Protein AF-A0A0K1Q029-F1 (afdb_monomer)

Foldseek 3Di:
DDDDDDDDDDDDDDDPPPDDPPDDPDDPPPQWFFFWDDPFKTKIWGLAWADEPPDQWIKIKMKIWGADQFKKFWAPPDLQADKAFFDKAFAQDQFDPDDDGDADPDDWQDPVNWVVSLVCVVVVNGDIAHHGGMAMEMETDPPHGLVRLQVRNVPGQWMKTFMWHWIWMDRSVTITIMTTDPDRRSRIRTHGPPGDYHYDDPPHHYSYD

Sequence (209 aa):
MNRRSIVVLGLMIVGCSNASPPQRPEVPPSTWVSVAHGASVDVGVERALFEQPGAAHFFVHVRITNKSDAPVGVDLRNYNEVFFPNQWGASDESHRTVTDERRLVVSPLGAEAKAAIEADYRAGKLTNVQPGASVDYYRDFNASSRDEVGAQAKGARYVLVSLDGQLNVTNGTSAERVVPRPEDDARVMAIDAPVEWQRVPSNAVVIAH

Nearest PDB structures (foldseek):
  7ev9-assembly1_A  TM=3.444E-01  e=7.459E-02  Methylococcus capsulatus str. Bath
  8jaf-assembly1_A  TM=2.732E-01  e=1.099E-01  Bos taurus
  6cxh-assembly1_A  TM=3.705E-01  e=5.792E-01  Methylotuvimicrobium alcaliphilum 20Z
  5fjz-assembly1_C  TM=3.123E-01  e=8.535E-01  Saccharomyces cerevisiae
  7ln1-assembly1_F  TM=3.103E-01  e=4.255E+00  Homo sapiens

pLDDT: mean 87.36, std 17.72, range [37.97, 98.69]

Structure (mmCIF, N/CA/C/O backbone):
data_AF-A0A0K1Q029-F1
#
_entry.id   AF-A0A0K1Q029-F1
#
loop_
_atom_site.group_PDB
_atom_site.id
_atom_site.type_symbol
_atom_site.label_atom_id
_atom_site.label_alt_id
_atom_site.label_comp_id
_atom_site.label_asym_id
_atom_site.label_entity_id
_atom_site.label_seq_id
_atom_site.pdbx_PDB_ins_code
_atom_site.Cartn_x
_atom_site.Cartn_y
_atom_site.Cartn_z
_atom_site.occupancy
_atom_site.B_iso_or_equiv
_atom_site.auth_seq_id
_atom_site.auth_comp_id
_atom_site.auth_asym_id
_atom_site.auth_atom_id
_atom_site.pdbx_PDB_model_num
ATOM 1 N N . MET A 1 1 ? 97.805 12.273 -8.367 1.00 41.88 1 MET A N 1
ATOM 2 C CA . MET A 1 1 ? 96.801 12.923 -9.239 1.00 41.88 1 MET A CA 1
ATOM 3 C C . MET A 1 1 ? 95.418 12.520 -8.762 1.00 41.88 1 MET A C 1
ATOM 5 O O . MET A 1 1 ? 95.110 11.338 -8.734 1.00 41.88 1 MET A O 1
ATOM 9 N N . ASN A 1 2 ? 94.639 13.508 -8.323 1.00 41.75 2 ASN A N 1
ATOM 10 C CA . ASN A 1 2 ? 93.285 13.371 -7.787 1.00 41.75 2 ASN A CA 1
ATOM 11 C C . ASN A 1 2 ? 92.294 12.870 -8.844 1.00 41.75 2 ASN A C 1
ATOM 13 O O . ASN A 1 2 ? 92.189 13.483 -9.905 1.00 41.75 2 ASN A O 1
ATOM 17 N N . ARG A 1 3 ? 91.469 11.872 -8.507 1.00 42.16 3 ARG A N 1
ATOM 18 C CA . ARG A 1 3 ? 90.135 11.719 -9.104 1.00 42.16 3 ARG A CA 1
ATOM 19 C C . ARG A 1 3 ? 89.101 11.398 -8.027 1.00 42.16 3 ARG A C 1
ATOM 21 O O . ARG A 1 3 ? 89.234 10.443 -7.275 1.00 42.16 3 ARG A O 1
ATOM 28 N N . ARG A 1 4 ? 88.109 12.286 -7.963 1.00 46.47 4 ARG A N 1
ATOM 29 C CA . ARG A 1 4 ? 86.906 12.258 -7.128 1.00 46.47 4 ARG A CA 1
ATOM 30 C C . ARG A 1 4 ? 85.907 11.235 -7.687 1.00 46.47 4 ARG A C 1
ATOM 32 O O . ARG A 1 4 ? 85.801 11.093 -8.901 1.00 46.47 4 ARG A O 1
ATOM 39 N N . SER A 1 5 ? 85.127 10.595 -6.824 1.00 44.69 5 SER A N 1
ATOM 40 C CA . SER A 1 5 ? 83.864 9.908 -7.155 1.00 44.69 5 SER A CA 1
ATOM 41 C C . SER A 1 5 ? 82.995 9.986 -5.893 1.00 44.69 5 SER A C 1
ATOM 43 O O . SER A 1 5 ? 83.393 9.476 -4.855 1.00 44.69 5 SER A O 1
ATOM 45 N N . ILE A 1 6 ? 82.129 10.999 -5.799 1.00 42.66 6 ILE A N 1
ATOM 46 C CA . ILE A 1 6 ? 80.683 10.992 -6.106 1.00 42.66 6 ILE A CA 1
ATOM 47 C C . ILE A 1 6 ? 79.913 9.995 -5.229 1.00 42.66 6 ILE A C 1
ATOM 49 O O . ILE A 1 6 ? 79.897 8.794 -5.472 1.00 42.66 6 ILE A O 1
ATOM 53 N N . VAL A 1 7 ? 79.256 10.565 -4.217 1.00 42.31 7 VAL A N 1
ATOM 54 C CA . VAL A 1 7 ? 78.194 9.972 -3.403 1.00 42.31 7 VAL A CA 1
ATOM 55 C C . VAL A 1 7 ? 76.899 10.040 -4.212 1.00 42.31 7 VAL A C 1
ATOM 57 O O . VAL A 1 7 ? 76.503 11.127 -4.629 1.00 42.31 7 VAL A O 1
ATOM 60 N N . VAL A 1 8 ? 76.233 8.904 -4.419 1.00 40.94 8 VAL A N 1
ATOM 61 C CA . VAL A 1 8 ? 74.848 8.855 -4.909 1.00 40.94 8 VAL A CA 1
ATOM 62 C C . VAL A 1 8 ? 73.972 8.448 -3.732 1.00 40.94 8 VAL A C 1
ATOM 64 O O . VAL A 1 8 ? 73.962 7.293 -3.317 1.00 40.94 8 VAL A O 1
ATOM 67 N N . LEU A 1 9 ? 73.280 9.432 -3.158 1.00 41.66 9 LEU A N 1
ATOM 68 C CA . LEU A 1 9 ? 72.265 9.228 -2.134 1.00 41.66 9 LEU A CA 1
ATOM 69 C C . LEU A 1 9 ? 70.965 8.822 -2.847 1.00 41.66 9 LEU A C 1
ATOM 71 O O . LEU A 1 9 ? 70.357 9.633 -3.545 1.00 41.66 9 LEU A O 1
ATOM 75 N N . GLY A 1 10 ? 70.570 7.556 -2.722 1.00 37.97 10 GLY A N 1
ATOM 76 C CA . GLY A 1 10 ? 69.290 7.066 -3.231 1.00 37.97 10 GLY A CA 1
ATOM 77 C C . GLY A 1 10 ? 68.138 7.597 -2.380 1.00 37.97 10 GLY A C 1
ATOM 78 O O . GLY A 1 10 ? 67.964 7.177 -1.239 1.00 37.97 10 GLY A O 1
ATOM 79 N N . LEU A 1 11 ? 67.359 8.523 -2.935 1.00 42.25 11 LEU A N 1
ATOM 80 C CA . LEU A 1 11 ? 66.112 9.017 -2.359 1.00 42.25 11 LEU A CA 1
ATOM 81 C C . LEU A 1 11 ? 65.019 7.954 -2.576 1.00 42.25 11 LEU A C 1
ATOM 83 O O . LEU A 1 11 ? 64.520 7.798 -3.689 1.00 42.25 11 LEU A O 1
ATOM 87 N N . MET A 1 12 ? 64.658 7.198 -1.534 1.00 41.50 12 MET A N 1
ATOM 88 C CA . MET A 1 12 ? 63.467 6.343 -1.573 1.00 41.50 12 MET A CA 1
ATOM 89 C C . MET A 1 12 ? 62.215 7.218 -1.465 1.00 41.50 12 MET A C 1
ATOM 91 O O . MET A 1 12 ? 61.935 7.795 -0.416 1.00 41.50 12 MET A O 1
ATOM 95 N N . ILE A 1 13 ? 61.454 7.301 -2.555 1.00 46.38 13 ILE A N 1
ATOM 96 C CA . ILE A 1 13 ? 60.092 7.836 -2.553 1.00 46.38 13 ILE A CA 1
ATOM 97 C C . ILE A 1 13 ? 59.196 6.768 -1.918 1.00 46.38 13 ILE A C 1
ATOM 99 O O . ILE A 1 13 ? 58.915 5.737 -2.526 1.00 46.38 13 ILE A O 1
ATOM 103 N N . VAL A 1 14 ? 58.771 7.004 -0.677 1.00 48.09 14 VAL A N 1
ATOM 104 C CA . VAL A 1 14 ? 57.712 6.224 -0.028 1.00 48.09 14 VAL A CA 1
ATOM 105 C C . VAL A 1 14 ? 56.405 6.566 -0.737 1.00 48.09 14 VAL A C 1
ATOM 107 O O . VAL A 1 14 ? 55.870 7.663 -0.587 1.00 48.09 14 VAL A O 1
ATOM 110 N N . GLY A 1 15 ? 55.915 5.639 -1.559 1.00 39.69 15 GLY A N 1
ATOM 111 C CA . GLY A 1 15 ? 54.597 5.738 -2.168 1.00 39.69 15 GLY A CA 1
ATOM 112 C C . GLY A 1 15 ? 53.519 5.632 -1.094 1.00 39.69 15 GLY A C 1
ATOM 113 O O . GLY A 1 15 ? 53.302 4.558 -0.534 1.00 39.69 15 GLY A O 1
ATOM 114 N N . CYS A 1 16 ? 52.828 6.736 -0.813 1.00 40.53 16 CYS A N 1
ATOM 115 C CA . CYS A 1 16 ? 51.558 6.699 -0.100 1.00 40.53 16 CYS A CA 1
ATOM 116 C C . CYS A 1 16 ? 50.556 5.926 -0.966 1.00 40.53 16 CYS A C 1
ATOM 118 O O . CYS A 1 16 ? 50.060 6.437 -1.968 1.00 40.53 16 CYS A O 1
ATOM 120 N N . SER A 1 17 ? 50.292 4.670 -0.607 1.00 47.91 17 SER A N 1
ATOM 121 C CA . SER A 1 17 ? 49.179 3.915 -1.174 1.00 47.91 17 SER A CA 1
ATOM 122 C C . SER A 1 17 ? 47.880 4.582 -0.732 1.00 47.91 17 SER A C 1
ATOM 124 O O . SER A 1 17 ? 47.569 4.603 0.459 1.00 47.91 17 SER A O 1
ATOM 126 N N . ASN A 1 18 ? 47.127 5.124 -1.689 1.00 47.88 18 ASN A N 1
ATOM 127 C CA . ASN A 1 18 ? 45.733 5.511 -1.497 1.00 47.88 18 ASN A CA 1
ATOM 128 C C . ASN A 1 18 ? 44.915 4.235 -1.263 1.00 47.88 18 ASN A C 1
ATOM 130 O O . ASN A 1 18 ? 44.358 3.662 -2.196 1.00 47.88 18 ASN A O 1
ATOM 134 N N . ALA A 1 19 ? 44.886 3.755 -0.021 1.00 50.53 19 ALA A N 1
ATOM 135 C CA . ALA A 1 19 ? 43.941 2.732 0.384 1.00 50.53 19 ALA A CA 1
ATOM 136 C C . ALA A 1 19 ? 42.542 3.354 0.323 1.00 50.53 19 ALA A C 1
ATOM 138 O O . ALA A 1 19 ? 42.227 4.264 1.092 1.00 50.53 19 ALA A O 1
ATOM 139 N N . SER A 1 20 ? 41.716 2.891 -0.617 1.00 50.72 20 SER A N 1
ATOM 140 C CA . SER A 1 20 ? 40.283 3.166 -0.591 1.00 50.72 20 SER A CA 1
ATOM 141 C C . SER A 1 20 ? 39.746 2.786 0.793 1.00 50.72 20 SER A C 1
ATOM 143 O O . SER A 1 20 ? 40.118 1.725 1.307 1.00 50.72 20 SER A O 1
ATOM 145 N N . PRO A 1 21 ? 38.913 3.632 1.427 1.00 51.25 21 PRO A N 1
ATOM 146 C CA . PRO A 1 21 ? 38.325 3.288 2.710 1.00 51.25 21 PRO A CA 1
ATOM 147 C C . PRO A 1 21 ? 37.583 1.951 2.575 1.00 51.25 21 PRO A C 1
ATOM 149 O O . PRO A 1 21 ? 36.980 1.700 1.527 1.00 51.25 21 PRO A O 1
ATOM 152 N N . PRO A 1 22 ? 37.633 1.080 3.598 1.00 46.00 22 PRO A N 1
ATOM 153 C CA . PRO A 1 22 ? 36.935 -0.194 3.557 1.00 46.00 22 PRO A CA 1
ATOM 154 C C . PRO A 1 22 ? 35.453 0.073 3.288 1.00 46.00 22 PRO A C 1
ATOM 156 O O . PRO A 1 22 ? 34.786 0.750 4.074 1.00 46.00 22 PRO A O 1
ATOM 159 N N . GLN A 1 23 ? 34.954 -0.426 2.153 1.00 41.72 23 GLN A N 1
ATOM 160 C CA . GLN A 1 23 ? 33.527 -0.423 1.857 1.00 41.72 23 GLN A CA 1
ATOM 161 C C . GLN A 1 23 ? 32.838 -1.166 3.000 1.00 41.72 23 GLN A C 1
ATOM 163 O O . GLN A 1 23 ? 33.100 -2.346 3.241 1.00 41.72 23 GLN A O 1
ATOM 168 N N . ARG A 1 24 ? 32.006 -0.444 3.759 1.00 41.31 24 ARG A N 1
ATOM 169 C CA . ARG A 1 24 ? 31.135 -1.048 4.766 1.00 41.31 24 ARG A CA 1
ATOM 170 C C . ARG A 1 24 ? 30.343 -2.151 4.047 1.00 41.31 24 ARG A C 1
ATOM 172 O O . ARG A 1 24 ? 29.784 -1.846 2.995 1.00 41.31 24 ARG A O 1
ATOM 179 N N . PRO A 1 25 ? 30.308 -3.394 4.560 1.00 40.41 25 PRO A N 1
ATOM 180 C CA . PRO A 1 25 ? 29.531 -4.452 3.934 1.00 40.41 25 PRO A CA 1
ATOM 181 C C . PRO A 1 25 ? 28.089 -3.969 3.779 1.00 40.41 25 PRO A C 1
ATOM 183 O O . PRO A 1 25 ? 27.457 -3.552 4.753 1.00 40.41 25 PRO A O 1
ATOM 186 N N . GLU A 1 26 ? 27.626 -3.943 2.534 1.00 48.84 26 GLU A N 1
ATOM 187 C CA . GLU A 1 26 ? 26.269 -3.566 2.173 1.00 48.84 26 GLU A CA 1
ATOM 188 C C . GLU A 1 26 ? 25.345 -4.623 2.781 1.00 48.84 26 GLU A C 1
ATOM 190 O O . GLU A 1 26 ? 25.363 -5.790 2.391 1.00 48.84 26 GLU A O 1
ATOM 195 N N . VAL A 1 27 ? 24.619 -4.248 3.837 1.00 45.88 27 VAL A N 1
ATOM 196 C CA . VAL A 1 27 ? 23.557 -5.098 4.377 1.00 45.88 27 VAL A CA 1
ATOM 197 C C . VAL A 1 27 ? 22.575 -5.303 3.228 1.00 45.88 27 VAL A C 1
ATOM 199 O O . VAL A 1 27 ? 22.136 -4.291 2.673 1.00 45.88 27 VAL A O 1
ATOM 202 N N . PRO A 1 28 ? 22.241 -6.554 2.853 1.00 53.62 28 PRO A N 1
ATOM 203 C CA . PRO A 1 28 ? 21.285 -6.778 1.787 1.00 53.62 28 PRO A CA 1
ATOM 204 C C . PRO A 1 28 ? 20.021 -5.989 2.132 1.00 53.62 28 PRO A C 1
ATOM 206 O O . PRO A 1 28 ? 19.534 -6.102 3.266 1.00 53.62 28 PRO A O 1
ATOM 209 N N . PRO A 1 29 ? 19.530 -5.132 1.225 1.00 62.62 29 PRO A N 1
ATOM 210 C CA . PRO A 1 29 ? 18.364 -4.329 1.519 1.00 62.62 29 PRO A CA 1
ATOM 211 C C . PRO A 1 29 ? 17.221 -5.266 1.905 1.00 62.62 29 PRO A C 1
ATOM 213 O O . PRO A 1 29 ? 16.993 -6.290 1.261 1.00 62.62 29 PRO A O 1
ATOM 216 N N . SER A 1 30 ? 16.520 -4.923 2.988 1.00 75.69 30 SER A N 1
ATOM 217 C CA . SER A 1 30 ? 15.271 -5.591 3.356 1.00 75.69 30 SER A CA 1
ATOM 218 C C . SER A 1 30 ? 14.391 -5.721 2.112 1.00 75.69 30 SER A C 1
ATOM 220 O O . SER A 1 30 ? 14.209 -4.742 1.378 1.00 75.69 30 SER A O 1
ATOM 222 N N . THR A 1 31 ? 13.812 -6.907 1.903 1.00 90.19 31 THR A N 1
ATOM 223 C CA . THR A 1 31 ? 12.833 -7.138 0.831 1.00 90.19 31 THR A CA 1
ATOM 224 C C . THR A 1 31 ? 11.592 -6.268 1.001 1.00 90.19 31 THR A C 1
ATOM 226 O O . THR A 1 31 ? 10.838 -6.100 0.058 1.00 90.19 31 THR A O 1
ATOM 229 N N . TRP A 1 32 ? 11.401 -5.663 2.173 1.00 93.81 32 TRP A N 1
ATOM 230 C CA . TRP A 1 32 ? 10.323 -4.731 2.477 1.00 93.81 32 TRP A CA 1
ATOM 231 C C . TRP A 1 32 ? 1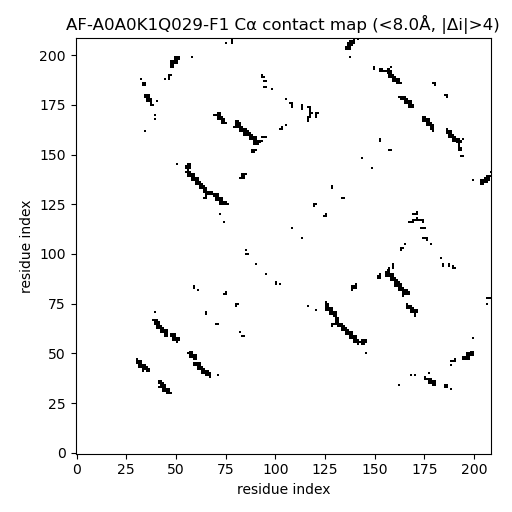0.837 -3.303 2.648 1.00 93.81 32 TRP A C 1
ATOM 233 O O . TRP A 1 32 ? 11.807 -3.061 3.374 1.00 93.81 32 TRP A O 1
ATOM 243 N N . VAL A 1 33 ? 10.139 -2.352 2.032 1.00 92.44 33 VAL A N 1
ATOM 244 C CA . VAL A 1 33 ? 10.310 -0.906 2.213 1.00 92.44 33 VAL A CA 1
ATOM 245 C C . VAL A 1 33 ? 9.193 -0.392 3.104 1.00 92.44 33 VAL A C 1
ATOM 247 O O . VAL A 1 33 ? 8.026 -0.554 2.768 1.00 92.44 33 VAL A O 1
ATOM 250 N N . SER A 1 34 ? 9.525 0.254 4.223 1.00 93.56 34 SER A N 1
ATOM 251 C CA . SER A 1 34 ? 8.519 1.007 4.982 1.00 93.56 34 SER A CA 1
ATOM 252 C C . SER A 1 34 ? 8.113 2.246 4.188 1.00 93.56 34 SER A C 1
ATOM 254 O O . SER A 1 34 ? 8.978 3.044 3.833 1.00 93.56 34 SER A O 1
ATOM 256 N N . VAL A 1 35 ? 6.823 2.436 3.928 1.00 94.62 35 VAL A N 1
ATOM 257 C CA . VAL A 1 35 ? 6.311 3.591 3.168 1.00 94.62 35 VAL A CA 1
ATOM 258 C C . VAL A 1 35 ? 5.514 4.555 4.039 1.00 94.62 35 VAL A C 1
ATOM 260 O O . VAL A 1 35 ? 5.426 5.737 3.708 1.00 94.62 35 VAL A O 1
ATOM 263 N N . ALA A 1 36 ? 4.987 4.096 5.178 1.00 95.50 36 ALA A N 1
ATOM 264 C CA . ALA A 1 36 ? 4.265 4.940 6.121 1.00 95.50 36 ALA A CA 1
ATOM 265 C C . ALA A 1 36 ? 4.332 4.427 7.560 1.00 95.50 36 ALA A C 1
ATOM 267 O O . ALA A 1 36 ? 4.417 3.225 7.813 1.00 95.50 36 ALA A O 1
ATOM 268 N N . HIS A 1 37 ? 4.215 5.370 8.493 1.00 95.94 37 HIS A N 1
ATOM 269 C CA . HIS A 1 37 ? 4.172 5.122 9.928 1.00 95.94 37 HIS A CA 1
ATOM 270 C C . HIS A 1 37 ? 2.979 5.872 10.529 1.00 95.94 37 HIS A C 1
ATOM 272 O O . HIS A 1 37 ? 2.960 7.102 10.531 1.00 95.94 37 HIS A O 1
ATOM 278 N N . GLY A 1 38 ? 1.985 5.134 11.021 1.00 95.50 38 GLY A N 1
ATOM 279 C CA . GLY A 1 38 ? 0.893 5.664 11.841 1.00 95.50 38 GLY A CA 1
ATOM 280 C C . GLY A 1 38 ? 1.208 5.575 13.332 1.00 95.50 38 GLY A C 1
ATOM 281 O O . GLY A 1 38 ? 2.283 5.117 13.725 1.00 95.50 38 GLY A O 1
ATOM 282 N N . ALA A 1 39 ? 0.265 5.964 14.183 1.00 95.81 39 ALA A N 1
ATOM 283 C CA . ALA A 1 39 ? 0.338 5.696 15.616 1.00 95.81 39 ALA A CA 1
ATOM 284 C C . ALA A 1 39 ? 0.147 4.198 15.907 1.00 95.81 39 ALA A C 1
ATOM 286 O O . ALA A 1 39 ? 0.891 3.629 16.704 1.00 95.81 39 ALA A O 1
ATOM 287 N N . SER A 1 40 ? -0.797 3.549 15.220 1.00 97.44 40 SER A N 1
ATOM 288 C CA . SER A 1 40 ? -1.231 2.176 15.526 1.00 97.44 40 SER A CA 1
ATOM 289 C C . SER A 1 40 ? -0.696 1.131 14.547 1.00 97.44 40 SER A C 1
ATOM 291 O O . SER A 1 40 ? -0.589 -0.044 14.896 1.00 97.44 40 SER A O 1
ATOM 293 N N . VAL A 1 41 ? -0.342 1.541 13.326 1.00 98.31 41 VAL A N 1
ATOM 294 C CA . VAL A 1 41 ? 0.136 0.635 12.272 1.00 98.31 41 VAL A CA 1
ATOM 295 C C . VAL A 1 41 ? 1.381 1.162 11.567 1.00 98.31 41 VAL A C 1
ATOM 297 O O . VAL A 1 41 ? 1.605 2.371 11.506 1.00 98.31 41 VAL A O 1
ATOM 300 N N . ASP A 1 42 ? 2.162 0.249 10.999 1.00 97.81 42 ASP A N 1
ATOM 301 C CA . ASP A 1 42 ? 3.177 0.539 9.983 1.00 97.81 42 ASP A CA 1
ATOM 302 C C . ASP A 1 42 ? 2.751 -0.063 8.640 1.00 97.81 42 ASP A C 1
ATOM 304 O O . ASP A 1 42 ? 2.110 -1.117 8.604 1.00 97.81 42 ASP A O 1
ATOM 308 N N . VAL A 1 43 ? 3.113 0.600 7.540 1.00 97.94 43 VAL A N 1
ATOM 309 C CA . VAL A 1 43 ? 2.823 0.133 6.178 1.00 97.94 43 VAL A CA 1
ATOM 310 C C . VAL A 1 43 ? 4.128 -0.127 5.444 1.00 97.94 43 VAL A C 1
ATOM 312 O O . VAL A 1 43 ? 4.967 0.769 5.315 1.00 97.94 43 VAL A O 1
ATOM 315 N N . GLY A 1 44 ? 4.284 -1.350 4.948 1.00 96.94 44 GLY A N 1
ATOM 316 C CA . GLY A 1 44 ? 5.412 -1.779 4.134 1.00 96.94 44 GLY A CA 1
ATOM 317 C C . GLY A 1 44 ? 4.979 -2.229 2.743 1.00 96.94 44 GLY A C 1
ATOM 318 O O . GLY A 1 44 ? 3.858 -2.693 2.559 1.00 96.94 44 GLY A O 1
ATOM 319 N N . VAL A 1 45 ? 5.883 -2.121 1.774 1.00 97.06 45 VAL A N 1
ATOM 320 C CA . VAL A 1 45 ? 5.708 -2.647 0.416 1.00 97.06 45 VAL A CA 1
ATOM 321 C C . VAL A 1 45 ? 6.888 -3.537 0.068 1.00 97.06 45 VAL A C 1
ATOM 323 O O . VAL A 1 45 ? 8.037 -3.191 0.352 1.00 97.06 45 VAL A O 1
ATOM 326 N N . GLU A 1 46 ? 6.609 -4.700 -0.505 1.00 96.88 46 GLU A N 1
ATOM 327 C CA . GLU A 1 46 ? 7.650 -5.629 -0.936 1.00 96.88 46 GLU A CA 1
ATOM 328 C C . GLU A 1 46 ? 8.353 -5.102 -2.193 1.00 96.88 46 GLU A C 1
ATOM 330 O O . GLU A 1 46 ? 7.687 -4.637 -3.111 1.00 96.88 46 GLU A O 1
ATOM 335 N N . ARG A 1 47 ? 9.687 -5.209 -2.252 1.00 95.75 47 ARG A N 1
ATOM 336 C CA . ARG A 1 47 ? 10.554 -4.870 -3.394 1.00 95.75 47 ARG A CA 1
ATOM 337 C C . ARG A 1 47 ? 10.415 -5.886 -4.529 1.00 95.75 47 ARG A C 1
ATOM 339 O O . ARG A 1 47 ? 11.389 -6.515 -4.931 1.00 95.75 47 ARG A O 1
ATOM 346 N N . ALA A 1 48 ? 9.200 -6.066 -5.024 1.00 96.25 48 ALA A N 1
ATOM 347 C CA . ALA A 1 48 ? 8.884 -6.974 -6.112 1.00 96.25 48 ALA A CA 1
ATOM 348 C C . ALA A 1 48 ? 7.637 -6.507 -6.865 1.00 96.25 48 ALA A C 1
ATOM 350 O O . ALA A 1 48 ? 6.753 -5.861 -6.298 1.00 96.25 48 ALA A O 1
ATOM 351 N N . LEU A 1 49 ? 7.554 -6.884 -8.143 1.00 97.56 49 LEU A N 1
ATOM 352 C CA . LEU A 1 49 ? 6.321 -6.772 -8.917 1.00 97.56 49 LEU A CA 1
ATOM 353 C C . LEU A 1 49 ? 5.659 -8.133 -9.033 1.00 97.56 49 LEU A C 1
ATOM 355 O O . LEU A 1 49 ? 6.312 -9.167 -9.198 1.00 97.56 49 LEU A O 1
ATOM 359 N N . PHE A 1 50 ? 4.338 -8.098 -8.975 1.00 97.69 50 PHE A N 1
ATOM 360 C CA . PHE A 1 50 ? 3.501 -9.273 -9.021 1.00 97.69 50 PHE A CA 1
ATOM 361 C C . PHE A 1 50 ? 2.674 -9.280 -10.297 1.00 97.69 50 PHE A C 1
ATOM 363 O O . PHE A 1 50 ? 2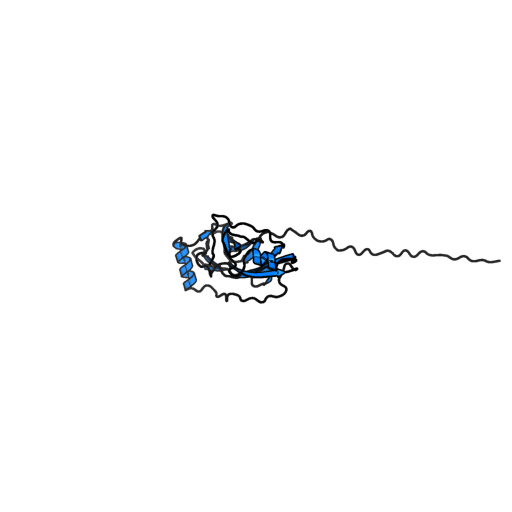.193 -8.250 -10.766 1.00 97.69 50 PHE A O 1
ATOM 370 N N . GLU A 1 51 ? 2.485 -10.469 -10.844 1.00 95.88 51 GLU A N 1
ATOM 371 C CA . GLU A 1 51 ? 1.569 -10.726 -11.941 1.00 95.88 51 GLU A CA 1
ATOM 372 C C . GLU A 1 51 ? 0.427 -11.633 -11.489 1.00 95.88 51 GLU A C 1
ATOM 374 O O . GLU A 1 51 ? 0.575 -12.485 -10.605 1.00 95.88 51 GLU A O 1
ATOM 379 N N . GLN A 1 52 ? -0.713 -11.481 -12.152 1.00 94.62 52 GLN A N 1
ATOM 380 C CA . GLN A 1 52 ? -1.840 -12.388 -12.029 1.00 94.62 52 GLN A CA 1
ATOM 381 C C . GLN A 1 52 ? -2.231 -12.864 -13.434 1.00 94.62 52 GLN A C 1
ATOM 383 O O . GLN A 1 52 ? -2.428 -12.027 -14.317 1.00 94.62 52 GLN A O 1
ATOM 388 N N . PRO A 1 53 ? -2.350 -14.184 -13.683 1.00 90.12 53 PRO A N 1
ATOM 389 C CA . PRO A 1 53 ? -2.753 -14.689 -14.991 1.00 90.12 53 PRO A CA 1
ATOM 390 C C . PRO A 1 53 ? -4.060 -14.052 -15.479 1.00 90.12 53 PRO A C 1
ATOM 392 O O . PRO A 1 53 ? -5.064 -14.066 -14.769 1.00 90.12 53 PRO A O 1
ATOM 395 N N . GLY A 1 54 ? -4.038 -13.505 -16.696 1.00 89.12 54 GLY A N 1
ATOM 396 C CA . GLY A 1 54 ? -5.189 -12.840 -17.313 1.00 89.12 54 GLY A CA 1
ATOM 397 C C . GLY A 1 54 ? -5.418 -11.387 -16.881 1.00 89.12 54 GLY A C 1
ATOM 398 O O . GLY A 1 54 ? -6.302 -10.745 -17.443 1.00 89.12 54 GLY A O 1
ATOM 399 N N . ALA A 1 55 ? -4.640 -10.848 -15.937 1.00 92.00 55 ALA A N 1
ATOM 400 C CA . ALA A 1 55 ? -4.686 -9.428 -15.602 1.00 92.00 55 ALA A CA 1
ATOM 401 C C . ALA A 1 55 ? -3.907 -8.591 -16.631 1.00 92.00 55 ALA A C 1
ATOM 403 O O . ALA A 1 55 ? -2.844 -8.995 -17.101 1.00 92.00 55 ALA A O 1
ATOM 404 N N . ALA A 1 56 ? -4.428 -7.406 -16.953 1.00 92.31 56 ALA A N 1
ATOM 405 C CA . ALA A 1 56 ? -3.771 -6.453 -17.853 1.00 92.31 56 ALA A CA 1
ATOM 406 C C . ALA A 1 56 ? -2.633 -5.671 -17.174 1.00 92.31 56 ALA A C 1
ATOM 408 O O . ALA A 1 56 ? -1.796 -5.075 -17.848 1.00 92.31 56 ALA A O 1
ATOM 409 N N . HIS A 1 57 ? -2.613 -5.666 -15.844 1.00 95.19 57 HIS A N 1
ATOM 410 C CA . HIS A 1 57 ? -1.789 -4.788 -15.026 1.00 95.19 57 HIS A CA 1
ATOM 411 C C . HIS A 1 57 ? -0.870 -5.584 -14.105 1.00 95.19 57 HIS A C 1
ATOM 413 O O . HIS A 1 57 ? -1.179 -6.721 -13.736 1.00 95.19 57 HIS A O 1
ATOM 419 N N . PHE A 1 58 ? 0.257 -4.982 -13.724 1.00 96.06 58 PHE A N 1
ATOM 420 C CA . PHE A 1 58 ? 1.066 -5.508 -12.628 1.00 96.06 58 PHE A CA 1
ATOM 421 C C . PHE A 1 58 ? 0.500 -5.101 -11.270 1.00 96.06 58 PHE A C 1
ATOM 423 O O . PHE A 1 58 ? -0.279 -4.155 -11.166 1.00 96.06 58 PHE A O 1
ATOM 430 N N . PHE A 1 59 ? 0.949 -5.788 -10.225 1.00 97.69 59 PHE A N 1
ATOM 431 C CA . PHE A 1 59 ? 0.557 -5.547 -8.847 1.00 97.69 59 PHE A CA 1
ATOM 432 C C . PHE A 1 59 ? 1.773 -5.281 -7.959 1.00 97.69 59 PHE A C 1
ATOM 434 O O . PHE A 1 59 ? 2.874 -5.771 -8.218 1.00 97.69 59 PHE A O 1
ATOM 441 N N . VAL A 1 60 ? 1.549 -4.547 -6.875 1.00 97.94 60 VAL A N 1
ATOM 442 C CA . VAL A 1 60 ? 2.468 -4.424 -5.738 1.00 97.94 60 VAL A CA 1
ATOM 443 C C . VAL A 1 60 ? 1.859 -5.097 -4.512 1.00 97.94 60 VAL A C 1
ATOM 445 O O . VAL A 1 60 ? 0.635 -5.171 -4.383 1.00 97.94 60 VAL A O 1
ATOM 448 N N . HIS A 1 61 ? 2.710 -5.576 -3.609 1.00 98.31 61 HIS A N 1
ATOM 449 C CA . HIS A 1 61 ? 2.301 -6.233 -2.369 1.00 98.31 61 HIS A CA 1
ATOM 450 C C . HIS A 1 61 ? 2.460 -5.276 -1.190 1.00 98.31 61 HIS A C 1
ATOM 452 O O . HIS A 1 61 ? 3.573 -4.848 -0.878 1.00 98.31 61 HIS A O 1
ATOM 458 N N . VAL A 1 62 ? 1.345 -4.938 -0.546 1.00 98.50 62 VAL A N 1
ATOM 459 C CA . VAL A 1 62 ? 1.301 -4.029 0.598 1.00 98.50 62 VAL A CA 1
ATOM 460 C C . VAL A 1 62 ? 0.991 -4.810 1.866 1.00 98.50 62 VAL A C 1
ATOM 462 O O . VAL A 1 62 ? 0.011 -5.551 1.925 1.00 98.50 62 VAL A O 1
ATOM 465 N N . ARG A 1 63 ? 1.790 -4.572 2.904 1.00 98.56 63 ARG A N 1
ATOM 466 C CA . ARG A 1 63 ? 1.616 -5.112 4.250 1.00 98.56 63 ARG A CA 1
ATOM 467 C C . ARG A 1 63 ? 1.286 -4.006 5.230 1.00 98.56 63 ARG A C 1
ATOM 469 O O . ARG A 1 63 ? 1.984 -2.997 5.293 1.00 98.56 63 ARG A O 1
ATOM 476 N N . ILE A 1 64 ? 0.273 -4.237 6.052 1.00 98.69 64 ILE A N 1
ATOM 477 C CA . ILE A 1 64 ? -0.097 -3.375 7.172 1.00 98.69 64 ILE A CA 1
ATOM 478 C C . ILE A 1 64 ? 0.131 -4.167 8.451 1.00 98.69 64 ILE A C 1
ATOM 480 O O . ILE A 1 64 ? -0.490 -5.208 8.647 1.00 98.69 64 ILE A O 1
ATOM 484 N N . THR A 1 65 ? 1.006 -3.679 9.323 1.00 98.69 65 THR A N 1
ATOM 485 C CA . THR A 1 65 ? 1.355 -4.338 10.587 1.00 98.69 65 THR A CA 1
ATOM 486 C C . THR A 1 65 ? 0.800 -3.543 11.755 1.00 98.69 65 THR A C 1
ATOM 488 O O . THR A 1 65 ? 1.097 -2.357 11.887 1.00 98.69 65 THR A O 1
ATOM 491 N N . ASN A 1 66 ? 0.024 -4.191 12.624 1.00 98.62 66 ASN A N 1
ATOM 492 C CA . ASN A 1 66 ? -0.427 -3.596 13.877 1.00 98.62 66 ASN A CA 1
ATOM 493 C C . ASN A 1 66 ? 0.720 -3.586 14.892 1.00 98.62 66 ASN A C 1
ATOM 495 O O . ASN A 1 66 ? 1.175 -4.640 15.336 1.00 98.62 66 ASN A O 1
ATOM 499 N N . LYS A 1 67 ? 1.162 -2.389 15.281 1.00 97.88 67 LYS A N 1
ATOM 500 C CA . LYS A 1 67 ? 2.225 -2.185 16.277 1.00 97.88 67 LYS A CA 1
ATOM 501 C C . LYS A 1 67 ? 1.708 -1.727 17.641 1.00 97.88 67 LYS A C 1
ATOM 503 O O . LYS A 1 67 ? 2.509 -1.464 18.534 1.00 97.88 67 LYS A O 1
ATOM 508 N N . SER A 1 68 ? 0.393 -1.587 17.788 1.00 97.12 68 SER A N 1
ATOM 509 C CA . SER A 1 68 ? -0.238 -1.282 19.069 1.00 97.12 68 SER A CA 1
ATOM 510 C C . SER A 1 68 ? -0.446 -2.550 19.904 1.00 97.12 68 SER A C 1
ATOM 512 O O . SER A 1 68 ? -0.263 -3.672 19.430 1.00 97.12 68 SER A O 1
ATOM 514 N N . ASP A 1 69 ? -0.836 -2.364 21.160 1.00 96.88 69 ASP A N 1
ATOM 515 C CA . ASP A 1 69 ? -1.179 -3.423 22.112 1.00 96.88 69 ASP A CA 1
ATOM 516 C C . ASP A 1 69 ? -2.664 -3.832 22.058 1.00 96.88 69 ASP A C 1
ATOM 518 O O . ASP A 1 69 ? -3.084 -4.741 22.774 1.00 96.88 69 ASP A O 1
ATOM 522 N N . ALA A 1 70 ? -3.451 -3.208 21.176 1.00 96.88 70 ALA A N 1
ATOM 523 C CA . ALA A 1 70 ? -4.869 -3.480 20.979 1.00 96.88 70 ALA A CA 1
ATOM 524 C C . ALA A 1 70 ? -5.169 -3.904 19.530 1.00 96.88 70 ALA A C 1
ATOM 526 O O . ALA A 1 70 ? -4.428 -3.551 18.611 1.00 96.88 70 ALA A O 1
ATOM 527 N N . PRO A 1 71 ? -6.250 -4.661 19.275 1.00 98.38 71 PRO A N 1
ATOM 528 C CA . PRO A 1 71 ? -6.687 -4.922 17.910 1.00 98.38 71 PRO A CA 1
ATOM 529 C C . PRO A 1 71 ? -7.038 -3.618 17.180 1.00 98.38 71 PRO A C 1
ATOM 531 O O . PRO A 1 71 ? -7.607 -2.696 17.771 1.00 98.38 71 PRO A O 1
ATOM 534 N N . VAL A 1 72 ? -6.715 -3.560 15.889 1.00 98.62 72 VAL A N 1
ATOM 535 C CA . VAL A 1 72 ? -7.026 -2.421 15.017 1.00 98.62 72 VAL A CA 1
ATOM 536 C C . VAL A 1 72 ? -7.869 -2.864 13.830 1.00 98.62 72 VAL A C 1
ATOM 538 O O . VAL A 1 72 ? -7.588 -3.870 13.182 1.00 98.62 72 VAL A O 1
ATOM 541 N N . GLY A 1 73 ? -8.903 -2.090 13.529 1.00 98.69 73 GLY A N 1
ATOM 542 C CA . GLY A 1 73 ? -9.659 -2.171 12.292 1.00 98.69 73 GLY A CA 1
ATOM 543 C C . GLY A 1 73 ? -8.963 -1.391 11.185 1.00 98.69 73 GLY A C 1
ATOM 544 O O . GLY A 1 73 ? -8.710 -0.196 11.332 1.00 98.69 73 GLY A O 1
ATOM 545 N N . VAL A 1 74 ? -8.695 -2.067 10.075 1.00 98.62 74 VAL A N 1
ATOM 546 C CA . VAL A 1 74 ? -8.150 -1.508 8.838 1.00 98.62 74 VAL A CA 1
ATOM 547 C C . VAL A 1 74 ? -9.270 -1.447 7.800 1.00 98.62 74 VAL A C 1
ATOM 549 O O . VAL A 1 74 ? -9.902 -2.469 7.512 1.00 98.62 74 VAL A O 1
ATOM 552 N N . ASP A 1 75 ? -9.525 -0.269 7.226 1.00 98.06 75 ASP A N 1
ATOM 553 C CA . ASP A 1 75 ? -10.514 -0.137 6.154 1.00 98.06 75 ASP A CA 1
ATOM 554 C C . ASP A 1 75 ? -9.880 -0.372 4.778 1.00 98.06 75 ASP A C 1
ATOM 556 O O . ASP A 1 75 ? -9.216 0.500 4.226 1.00 98.06 75 ASP A O 1
ATOM 560 N N . LEU A 1 76 ? -10.094 -1.570 4.230 1.00 98.06 76 LEU A N 1
ATOM 561 C CA . LEU A 1 76 ? -9.634 -1.972 2.894 1.00 98.06 76 LEU A CA 1
ATOM 562 C C . LEU A 1 76 ? -10.760 -1.965 1.849 1.00 98.06 76 LEU A C 1
ATOM 564 O O . LEU A 1 76 ? -10.581 -2.448 0.734 1.00 98.06 76 LEU A O 1
ATOM 568 N N . ARG A 1 77 ? -11.954 -1.476 2.205 1.00 96.25 77 ARG A N 1
ATOM 569 C CA . ARG A 1 77 ? -13.156 -1.611 1.363 1.00 96.25 77 ARG A CA 1
ATOM 570 C C . ARG A 1 77 ? -13.213 -0.572 0.246 1.00 96.25 77 ARG A C 1
ATOM 572 O O . ARG A 1 77 ? -13.928 -0.772 -0.732 1.00 96.25 77 ARG A O 1
ATOM 579 N N . ASN A 1 78 ? -12.504 0.545 0.400 1.00 92.56 78 ASN A N 1
ATOM 580 C CA . ASN A 1 78 ? -12.501 1.635 -0.566 1.00 92.56 78 ASN A CA 1
ATOM 581 C C . ASN A 1 78 ? -11.212 1.619 -1.390 1.00 92.56 78 ASN A C 1
ATOM 583 O O . ASN A 1 78 ? -10.133 1.925 -0.889 1.00 92.56 78 ASN A O 1
ATOM 587 N N . TYR A 1 79 ? -11.364 1.334 -2.685 1.00 92.44 79 TYR A N 1
ATOM 588 C CA . TYR A 1 79 ? -10.285 1.327 -3.670 1.00 92.44 79 TYR A CA 1
ATOM 589 C C . TYR A 1 79 ? -9.434 2.612 -3.641 1.00 92.44 79 TYR A C 1
ATOM 591 O O . TYR A 1 79 ? -8.231 2.540 -3.855 1.00 92.44 79 TYR A O 1
ATOM 599 N N . ASN A 1 80 ? -10.019 3.783 -3.373 1.00 90.88 80 ASN A N 1
ATOM 600 C CA . ASN A 1 80 ? -9.304 5.068 -3.390 1.00 90.88 80 ASN A CA 1
ATOM 601 C C . ASN A 1 80 ? -8.691 5.454 -2.031 1.00 90.88 80 ASN A C 1
ATOM 603 O O . ASN A 1 80 ? -8.054 6.500 -1.921 1.00 90.88 80 ASN A O 1
ATOM 607 N N . GLU A 1 81 ? -8.906 4.647 -0.990 1.00 93.88 81 GLU A N 1
ATOM 608 C CA . GLU A 1 81 ? -8.435 4.911 0.376 1.00 93.88 81 GLU A CA 1
ATOM 609 C C . GLU A 1 81 ? -7.572 3.761 0.904 1.00 93.88 81 GLU A C 1
ATOM 611 O O . GLU A 1 81 ? -7.669 3.362 2.065 1.00 93.88 81 GLU A O 1
ATOM 616 N N . VAL A 1 82 ? -6.704 3.259 0.023 1.00 96.44 82 VAL A N 1
ATOM 617 C CA . VAL A 1 82 ? -5.589 2.359 0.337 1.00 96.44 82 VAL A CA 1
ATOM 618 C C . VAL A 1 82 ? -4.301 2.871 -0.321 1.00 96.44 82 VAL A C 1
ATOM 620 O O . VAL A 1 82 ? -4.328 3.837 -1.086 1.00 96.44 82 VAL A O 1
ATOM 623 N N . PHE A 1 83 ? -3.157 2.252 -0.022 1.00 97.12 83 PHE A N 1
ATOM 624 C CA . PHE A 1 83 ? -1.893 2.563 -0.696 1.00 97.12 83 PHE A CA 1
ATOM 625 C C . PHE A 1 83 ? -1.875 1.928 -2.086 1.00 97.12 83 PHE A C 1
ATOM 627 O O . PHE A 1 83 ? -2.335 0.800 -2.262 1.00 97.12 83 PHE A O 1
ATOM 634 N N . PHE A 1 84 ? -1.323 2.641 -3.066 1.00 95.88 84 PHE A N 1
ATOM 635 C CA . PHE A 1 84 ? -1.261 2.190 -4.453 1.00 95.88 84 PHE A CA 1
ATOM 636 C C . PHE A 1 84 ? 0.017 2.656 -5.165 1.00 95.88 84 PHE A C 1
ATOM 638 O O . PHE A 1 84 ? 0.615 3.661 -4.768 1.00 95.88 84 PHE A O 1
ATOM 645 N N . PRO A 1 85 ? 0.453 1.938 -6.218 1.00 96.00 85 PRO A N 1
ATOM 646 C CA . PRO A 1 85 ? 1.524 2.403 -7.088 1.00 96.00 85 PRO A CA 1
ATOM 647 C C . PRO A 1 85 ? 1.023 3.602 -7.898 1.00 96.00 85 PRO A C 1
ATOM 649 O O . PRO A 1 85 ? 0.037 3.505 -8.623 1.00 96.00 85 PRO A O 1
ATOM 652 N N . ASN A 1 86 ? 1.683 4.746 -7.744 1.00 94.88 86 ASN A N 1
ATOM 653 C CA . ASN A 1 86 ? 1.282 6.006 -8.368 1.00 94.88 86 ASN A CA 1
ATOM 654 C C . ASN A 1 86 ? 1.992 6.234 -9.704 1.00 94.88 86 ASN A C 1
ATOM 656 O O . ASN A 1 86 ? 1.378 6.638 -10.688 1.00 94.88 86 ASN A O 1
ATOM 660 N N . GLN A 1 87 ? 3.294 5.956 -9.746 1.00 94.62 87 GLN A N 1
ATOM 661 C CA . GLN A 1 87 ? 4.103 6.008 -10.957 1.00 94.62 87 GLN A CA 1
ATOM 662 C C . GLN A 1 87 ? 5.165 4.917 -10.929 1.00 94.62 87 GLN A C 1
ATOM 664 O O . GLN A 1 87 ? 5.554 4.432 -9.865 1.00 94.62 87 GLN A O 1
ATOM 669 N N . TRP A 1 88 ? 5.687 4.579 -12.103 1.00 95.50 88 TRP A N 1
ATOM 670 C CA . TRP A 1 88 ? 6.903 3.790 -12.220 1.00 95.50 88 TRP A CA 1
ATOM 671 C C . TRP A 1 88 ? 7.769 4.281 -13.383 1.00 95.50 88 TRP A C 1
ATOM 673 O O . TRP A 1 88 ? 7.295 5.008 -14.256 1.00 95.50 88 TRP A O 1
ATOM 683 N N . GLY A 1 89 ? 9.042 3.891 -13.385 1.00 94.81 89 GLY A N 1
ATOM 684 C CA . GLY A 1 89 ? 9.967 4.176 -14.477 1.00 94.81 89 GLY A CA 1
ATOM 685 C C . GLY A 1 89 ? 11.264 3.377 -14.385 1.00 94.81 89 GLY A C 1
ATOM 686 O O . GLY A 1 89 ? 11.632 2.874 -13.324 1.00 94.81 89 GLY A O 1
ATOM 687 N N . ALA A 1 90 ? 11.955 3.260 -15.515 1.00 95.88 90 ALA A N 1
ATOM 688 C CA . ALA A 1 90 ? 13.283 2.665 -15.595 1.00 95.88 90 ALA A CA 1
ATOM 689 C C . ALA A 1 90 ? 14.358 3.674 -15.152 1.00 95.88 90 ALA A C 1
ATOM 691 O O . ALA A 1 90 ? 14.247 4.865 -15.443 1.00 95.88 90 ALA A O 1
ATOM 692 N N . SER A 1 91 ? 15.391 3.208 -14.450 1.00 95.44 91 SER A N 1
ATOM 693 C CA . SER A 1 91 ? 16.462 4.057 -13.917 1.00 95.44 91 SER A CA 1
ATOM 694 C C . SER A 1 91 ? 17.781 3.296 -13.802 1.00 95.44 91 SER A C 1
ATOM 696 O O . SER A 1 91 ? 17.793 2.091 -13.558 1.00 95.44 91 SER A O 1
ATOM 698 N N . ASP A 1 92 ? 18.900 4.006 -13.913 1.00 95.44 92 ASP A N 1
ATOM 699 C CA . ASP A 1 92 ? 20.226 3.473 -13.568 1.00 95.44 92 ASP A CA 1
ATOM 700 C C . ASP A 1 92 ? 20.576 3.685 -12.084 1.00 95.44 92 ASP A C 1
ATOM 702 O O . ASP A 1 92 ? 21.459 3.016 -11.543 1.00 95.44 92 ASP A O 1
ATOM 706 N N . GLU A 1 93 ? 19.830 4.564 -11.411 1.00 94.00 93 GLU A N 1
ATOM 707 C CA . GLU A 1 93 ? 19.941 4.881 -9.987 1.00 94.00 93 GLU A CA 1
ATOM 708 C C . GLU A 1 93 ? 18.822 4.214 -9.179 1.00 94.00 93 GLU A C 1
ATOM 710 O O . GLU A 1 93 ? 17.690 4.076 -9.651 1.00 94.00 93 GLU A O 1
ATOM 715 N N . SER A 1 94 ? 19.111 3.857 -7.926 1.00 91.75 94 SER A N 1
ATOM 716 C CA . SER A 1 94 ? 18.153 3.233 -6.995 1.00 91.75 94 SER A CA 1
ATOM 717 C C . SER A 1 94 ? 17.172 4.222 -6.346 1.00 91.75 94 SER A C 1
ATOM 719 O O . SER A 1 94 ? 16.424 3.859 -5.438 1.00 91.75 94 SER A O 1
ATOM 721 N N . HIS A 1 95 ? 17.181 5.476 -6.787 1.00 90.69 95 HIS A N 1
ATOM 722 C CA . HIS A 1 95 ? 16.341 6.564 -6.300 1.00 90.69 95 HIS A CA 1
ATOM 723 C C . HIS A 1 95 ? 15.950 7.470 -7.470 1.00 90.69 95 HIS A C 1
ATOM 725 O O . HIS A 1 95 ? 16.542 7.407 -8.551 1.00 90.69 95 HIS A O 1
ATOM 731 N N . ARG A 1 96 ? 14.931 8.311 -7.270 1.00 86.81 96 ARG A N 1
ATOM 732 C CA . ARG A 1 96 ? 14.493 9.242 -8.312 1.00 86.81 96 ARG A CA 1
ATOM 733 C C . ARG A 1 96 ? 15.425 10.446 -8.339 1.00 86.81 96 ARG A C 1
ATOM 735 O O . ARG A 1 96 ? 15.670 11.073 -7.319 1.00 86.81 96 ARG A O 1
ATOM 742 N N . THR A 1 97 ? 15.881 10.819 -9.528 1.00 83.06 97 THR A N 1
ATOM 743 C CA . THR A 1 97 ? 16.600 12.086 -9.738 1.00 83.06 97 THR A CA 1
ATOM 744 C C . THR A 1 97 ? 15.644 13.253 -9.993 1.00 83.06 97 THR A C 1
ATOM 746 O O . THR A 1 97 ? 15.983 14.401 -9.713 1.00 83.06 97 THR A O 1
ATOM 749 N N . VAL A 1 98 ? 14.437 12.965 -10.498 1.00 82.00 98 VAL A N 1
ATOM 750 C CA . VAL A 1 98 ? 13.361 13.935 -10.736 1.00 82.00 98 VAL A CA 1
ATOM 751 C C . VAL A 1 98 ? 12.030 13.374 -10.225 1.00 82.00 98 VAL A C 1
ATOM 753 O O . VAL A 1 98 ? 11.608 12.275 -10.609 1.00 82.00 98 VAL A O 1
ATOM 756 N N . THR A 1 99 ? 11.350 14.155 -9.385 1.00 80.69 99 THR A N 1
ATOM 757 C CA . THR A 1 99 ? 9.971 13.897 -8.953 1.00 80.69 99 THR A CA 1
ATOM 758 C C . THR A 1 99 ? 9.026 14.814 -9.725 1.00 80.69 99 THR A C 1
ATOM 760 O O . THR A 1 99 ? 8.902 15.993 -9.407 1.00 80.69 99 THR A O 1
ATOM 763 N N . ASP A 1 100 ? 8.352 14.268 -10.736 1.00 83.50 100 ASP A N 1
ATOM 764 C CA . ASP A 1 100 ? 7.231 14.915 -11.425 1.00 83.50 100 ASP A CA 1
ATOM 765 C C . ASP A 1 100 ? 6.021 13.982 -11.347 1.00 83.50 100 ASP A C 1
ATOM 767 O O . ASP A 1 100 ? 5.860 13.052 -12.143 1.00 83.50 100 ASP A O 1
ATOM 771 N N . GLU A 1 101 ? 5.224 14.153 -10.291 1.00 83.81 101 GLU A N 1
ATOM 772 C CA . GLU A 1 101 ? 4.080 13.293 -10.021 1.00 83.81 101 GLU A CA 1
ATOM 773 C C . GLU A 1 101 ? 2.887 14.066 -9.468 1.00 83.81 101 GLU A C 1
ATOM 775 O O . GLU A 1 101 ? 3.018 14.968 -8.637 1.00 83.81 101 GLU A O 1
ATOM 780 N N . ARG A 1 102 ? 1.688 13.667 -9.898 1.00 85.62 102 ARG A N 1
ATOM 781 C CA . ARG A 1 102 ? 0.453 14.100 -9.250 1.00 85.62 102 ARG A CA 1
ATOM 782 C C . ARG A 1 102 ? 0.226 13.229 -8.023 1.00 85.62 102 ARG A C 1
ATOM 784 O O . ARG A 1 102 ? 0.283 12.008 -8.124 1.00 85.62 102 ARG A O 1
ATOM 791 N N . ARG A 1 103 ? -0.061 13.866 -6.891 1.00 87.94 103 ARG A N 1
ATOM 792 C CA . ARG A 1 103 ? -0.345 13.194 -5.619 1.00 87.94 103 ARG A CA 1
ATOM 793 C C . ARG A 1 103 ? -1.764 13.466 -5.151 1.00 87.94 103 ARG A C 1
ATOM 795 O O . ARG A 1 103 ? -2.363 14.487 -5.512 1.00 87.94 103 ARG A O 1
ATOM 802 N N . LEU A 1 104 ? -2.288 12.572 -4.323 1.00 86.31 104 LEU A N 1
ATOM 803 C CA . LEU A 1 104 ? -3.520 12.822 -3.592 1.00 86.31 104 LEU A CA 1
ATOM 804 C C . LEU A 1 104 ? -3.333 13.982 -2.614 1.00 86.31 104 LEU A C 1
ATOM 806 O O . LEU A 1 104 ? -2.355 14.061 -1.871 1.00 86.31 104 LEU A O 1
ATOM 810 N N . VAL A 1 105 ? -4.316 14.883 -2.587 1.00 84.75 105 VAL A N 1
ATOM 811 C CA . VAL A 1 105 ? -4.379 15.926 -1.562 1.00 84.75 105 VAL A CA 1
ATOM 812 C C . VAL A 1 105 ? -4.918 15.291 -0.288 1.00 84.75 105 VAL A C 1
ATOM 814 O O . VAL A 1 105 ? -6.124 15.105 -0.124 1.00 84.75 105 VAL A O 1
ATOM 817 N N . VAL A 1 106 ? -4.007 14.936 0.612 1.00 83.00 106 VAL A N 1
ATOM 818 C CA . VAL A 1 106 ? -4.358 14.330 1.894 1.00 83.00 106 VAL A CA 1
ATOM 819 C C . VAL A 1 106 ? -5.028 15.372 2.781 1.00 83.00 106 VAL A C 1
ATOM 821 O O . VAL A 1 106 ? -4.430 16.384 3.145 1.00 83.00 106 VAL A O 1
ATOM 824 N N . SER A 1 107 ? -6.262 15.086 3.185 1.00 80.56 107 SER A N 1
ATOM 825 C CA . SER A 1 107 ? -6.943 15.823 4.250 1.00 80.56 107 SER A CA 1
ATOM 826 C C . SER A 1 107 ? -6.998 14.980 5.525 1.00 80.56 107 SER A C 1
ATOM 828 O O . SER A 1 107 ? -7.220 13.764 5.430 1.00 80.56 107 SER A O 1
ATOM 830 N N . PRO A 1 108 ? -6.840 15.588 6.716 1.00 79.88 108 PRO A N 1
ATOM 831 C CA . PRO A 1 108 ? -7.063 14.897 7.980 1.00 79.88 108 PRO A CA 1
ATOM 832 C C . PRO A 1 108 ? -8.450 14.252 8.036 1.00 79.88 108 PRO A C 1
ATOM 834 O O . PRO A 1 108 ? -9.416 14.769 7.473 1.00 79.88 108 PRO A O 1
ATOM 837 N N . LEU A 1 109 ? -8.561 13.134 8.755 1.00 88.94 109 LEU A N 1
ATOM 838 C CA . LEU A 1 109 ? -9.843 12.468 8.965 1.00 88.94 109 LEU A CA 1
ATOM 839 C C . LEU A 1 109 ? -10.757 13.370 9.817 1.00 88.94 109 LEU A C 1
ATOM 841 O O . LEU A 1 109 ? -10.472 13.623 10.991 1.00 88.94 109 LEU A O 1
ATOM 845 N N . GLY A 1 110 ? -11.832 13.884 9.215 1.00 92.50 110 GLY A N 1
ATOM 846 C CA . GLY A 1 110 ? -12.816 14.730 9.896 1.00 92.50 110 GLY A CA 1
ATOM 847 C C . GLY A 1 110 ? -13.599 13.975 10.976 1.00 92.50 110 GLY A C 1
ATOM 848 O O . GLY A 1 110 ? -13.619 12.746 10.994 1.00 92.50 110 GLY A O 1
ATOM 849 N N . ALA A 1 111 ? -14.264 14.705 11.875 1.00 94.75 111 ALA A N 1
ATOM 850 C CA . ALA A 1 111 ? -14.987 14.112 13.007 1.00 94.75 111 ALA A CA 1
ATOM 851 C C . ALA A 1 111 ? -16.072 13.107 12.576 1.00 94.75 111 ALA A C 1
ATOM 853 O O . ALA A 1 111 ? -16.194 12.042 13.174 1.00 94.75 111 ALA A O 1
ATOM 854 N N . GLU A 1 112 ? -16.813 13.413 11.510 1.00 95.50 112 GLU A N 1
ATOM 855 C CA . GLU A 1 112 ? -17.830 12.514 10.953 1.00 95.50 112 GLU A CA 1
ATOM 856 C C . GLU A 1 112 ? -17.212 11.217 10.413 1.00 95.50 112 GLU A C 1
ATOM 858 O O . GLU A 1 112 ? -17.648 10.125 10.771 1.00 95.50 112 GLU A O 1
ATOM 863 N N . ALA A 1 113 ? -16.139 11.327 9.625 1.00 94.88 113 ALA A N 1
ATOM 864 C CA . ALA A 1 113 ? -15.432 10.169 9.083 1.00 94.88 113 ALA A CA 1
ATOM 865 C C . ALA A 1 113 ? -14.813 9.295 10.191 1.00 94.88 113 ALA A C 1
ATOM 867 O O . ALA A 1 113 ? -14.853 8.070 10.096 1.00 94.88 113 ALA A O 1
ATOM 868 N N . LYS A 1 114 ? -14.302 9.911 11.269 1.00 97.06 114 LYS A N 1
ATOM 869 C CA . LYS A 1 114 ? -13.830 9.203 12.472 1.00 97.06 114 LYS A CA 1
ATOM 870 C C . LYS A 1 114 ? -14.955 8.413 13.141 1.00 97.06 114 LYS A C 1
ATOM 872 O O . LYS A 1 114 ? -14.818 7.214 13.362 1.00 97.06 114 LYS A O 1
ATOM 877 N N . ALA A 1 115 ? -16.091 9.059 13.400 1.00 96.88 115 ALA A N 1
ATOM 878 C CA . ALA A 1 115 ? -17.237 8.394 14.013 1.00 96.88 115 ALA A CA 1
ATOM 879 C C . ALA A 1 115 ? -17.764 7.235 13.146 1.00 96.88 115 ALA A C 1
ATOM 881 O O . ALA A 1 115 ? -18.132 6.184 13.677 1.00 96.88 115 ALA A O 1
ATOM 882 N N . ALA A 1 116 ? -17.761 7.403 11.819 1.00 97.06 116 ALA A N 1
ATOM 883 C CA . ALA A 1 116 ? -18.184 6.377 10.873 1.00 97.06 116 ALA A CA 1
ATOM 884 C C . ALA A 1 116 ? -17.264 5.146 10.894 1.00 97.06 116 ALA A C 1
ATOM 886 O O . ALA A 1 116 ? -17.757 4.026 11.045 1.00 97.06 116 ALA A O 1
ATOM 887 N N . ILE A 1 117 ? -15.940 5.330 10.806 1.00 97.81 117 ILE A N 1
ATOM 888 C CA . ILE A 1 117 ? -15.007 4.192 10.821 1.00 97.81 117 ILE A CA 1
ATOM 889 C C . ILE A 1 117 ? -15.009 3.467 12.174 1.00 97.81 117 ILE A C 1
ATOM 891 O O . ILE A 1 117 ? -14.977 2.239 12.220 1.00 97.81 117 ILE A O 1
ATOM 895 N N . GLU A 1 118 ? -15.140 4.195 13.283 1.00 98.19 118 GLU A N 1
ATOM 896 C CA . GLU A 1 118 ? -15.279 3.596 14.613 1.00 98.19 118 GLU A CA 1
ATOM 897 C C . GLU A 1 118 ? -16.572 2.776 14.749 1.00 98.19 118 GLU A C 1
ATOM 899 O O . GLU A 1 118 ? -16.578 1.704 15.362 1.00 98.19 118 GLU A O 1
ATOM 904 N N . ALA A 1 119 ? -17.684 3.257 14.182 1.00 97.88 119 ALA A N 1
ATOM 905 C CA . ALA A 1 119 ? -18.942 2.517 14.160 1.00 97.88 119 ALA A CA 1
ATOM 906 C C . ALA A 1 119 ? -18.837 1.243 13.308 1.00 97.88 119 ALA A C 1
ATOM 908 O O . ALA A 1 119 ? -19.301 0.184 13.733 1.00 97.88 119 ALA A O 1
ATOM 909 N N . ASP A 1 120 ? -18.183 1.321 12.148 1.00 98.38 120 ASP A N 1
ATOM 910 C CA . ASP A 1 120 ? -17.949 0.166 11.281 1.00 98.38 120 ASP A CA 1
ATOM 911 C C . ASP A 1 120 ? -17.018 -0.873 11.919 1.00 98.38 120 ASP A C 1
ATOM 913 O O . ASP A 1 120 ? -17.254 -2.075 11.767 1.00 98.38 120 ASP A O 1
ATOM 917 N N . TYR A 1 121 ? -16.022 -0.437 12.694 1.00 98.50 121 TYR A N 1
ATOM 918 C CA . TYR A 1 121 ? -15.186 -1.332 13.493 1.00 98.50 121 TYR A CA 1
ATOM 919 C C . TYR A 1 121 ? -16.003 -2.086 14.545 1.00 98.50 121 TYR A C 1
ATOM 921 O O . TYR A 1 121 ? -15.953 -3.314 14.600 1.00 98.50 121 TYR A O 1
ATOM 929 N N . ARG A 1 122 ? -16.824 -1.374 15.333 1.00 97.81 122 ARG A N 1
ATOM 930 C CA . ARG A 1 122 ? -17.711 -1.992 16.339 1.00 97.81 122 ARG A CA 1
ATOM 931 C C . ARG A 1 122 ? -18.722 -2.959 15.720 1.00 97.81 122 ARG A C 1
ATOM 933 O O . ARG A 1 122 ? -19.111 -3.927 16.364 1.00 97.81 122 ARG A O 1
ATOM 940 N N . ALA A 1 123 ? -19.128 -2.710 14.478 1.00 98.12 123 ALA A N 1
ATOM 941 C CA . ALA A 1 123 ? -20.013 -3.582 13.715 1.00 98.12 123 ALA A CA 1
ATOM 942 C C . ALA A 1 123 ? -19.292 -4.761 13.024 1.00 98.12 123 ALA A C 1
ATOM 944 O O . ALA A 1 123 ? -19.942 -5.515 12.304 1.00 98.12 123 ALA A O 1
ATOM 945 N N . GLY A 1 124 ? -17.973 -4.919 13.200 1.00 97.94 124 GLY A N 1
ATOM 946 C CA . GLY A 1 124 ? -17.196 -6.017 12.616 1.00 97.94 124 GLY A CA 1
ATOM 947 C C . GLY A 1 124 ? -17.027 -5.936 11.096 1.00 97.94 124 GLY A C 1
ATOM 948 O O . GLY A 1 124 ? -16.798 -6.958 10.456 1.00 97.94 124 GLY A O 1
ATOM 949 N N . LYS A 1 125 ? -17.168 -4.744 10.502 1.00 98.31 125 LYS A N 1
ATOM 950 C CA . LYS A 1 125 ? -17.093 -4.558 9.042 1.00 98.31 125 LYS A CA 1
ATOM 951 C C . LYS A 1 125 ? -15.685 -4.288 8.518 1.00 98.31 125 LYS A C 1
ATOM 953 O O . LYS A 1 125 ? -15.482 -4.320 7.308 1.00 98.31 125 LYS A O 1
ATOM 958 N N . LEU A 1 126 ? -14.750 -3.947 9.402 1.00 98.44 126 LEU A N 1
ATOM 959 C CA . LEU A 1 126 ? -13.360 -3.674 9.041 1.00 98.44 126 LEU A CA 1
ATOM 960 C C . LEU A 1 126 ? -12.511 -4.933 9.176 1.00 98.44 126 LEU A C 1
ATOM 962 O O . LEU A 1 126 ? -12.819 -5.825 9.968 1.00 98.44 126 LEU A O 1
ATOM 966 N N . THR A 1 127 ? -11.394 -4.963 8.457 1.00 98.44 127 THR A N 1
ATOM 967 C CA . THR A 1 127 ? -10.389 -6.010 8.621 1.00 98.44 127 THR A CA 1
ATOM 968 C C . THR A 1 127 ? -9.736 -5.858 9.988 1.00 98.44 127 THR A C 1
ATOM 970 O O . THR A 1 127 ? -9.047 -4.873 10.241 1.00 98.44 127 THR A O 1
ATOM 973 N N . ASN A 1 128 ? -9.959 -6.820 10.881 1.00 98.19 128 ASN A N 1
ATOM 974 C CA . ASN A 1 128 ? -9.413 -6.779 12.232 1.00 98.19 128 ASN A CA 1
ATOM 975 C C . ASN A 1 128 ? -8.004 -7.382 12.274 1.00 98.19 128 ASN A C 1
ATOM 977 O O . ASN A 1 128 ? -7.820 -8.554 11.942 1.00 98.19 128 ASN A O 1
ATOM 981 N N . VAL A 1 129 ? -7.025 -6.603 12.726 1.00 98.69 129 VAL A N 1
ATOM 982 C CA . VAL A 1 129 ? -5.620 -7.007 12.834 1.00 98.69 129 VAL A CA 1
ATOM 983 C C . VAL A 1 129 ? -5.224 -7.036 14.306 1.00 98.69 129 VAL A C 1
ATOM 985 O O . VAL A 1 129 ? -5.239 -6.016 14.996 1.00 98.69 129 VAL A O 1
ATOM 988 N N . GLN A 1 130 ? -4.871 -8.221 14.801 1.00 98.56 130 GLN A N 1
ATOM 989 C CA . GLN A 1 130 ? -4.455 -8.418 16.193 1.00 98.56 130 GLN A CA 1
ATOM 990 C C . GLN A 1 130 ? -3.105 -7.737 16.491 1.00 98.56 130 GLN A C 1
ATOM 992 O O . GLN A 1 130 ? -2.335 -7.508 15.556 1.00 98.56 130 GLN A O 1
ATOM 997 N N . PRO A 1 131 ? -2.791 -7.425 17.763 1.00 98.56 131 PRO A N 1
ATOM 998 C CA . PRO A 1 131 ? -1.484 -6.894 18.158 1.00 98.56 131 PRO A CA 1
ATOM 999 C C . PRO A 1 131 ? -0.320 -7.721 17.602 1.00 98.56 131 PRO A C 1
ATOM 1001 O O . PRO A 1 131 ? -0.308 -8.946 17.731 1.00 98.56 131 PRO A O 1
ATOM 1004 N N . GLY A 1 132 ? 0.647 -7.061 16.960 1.00 98.12 132 GLY A N 1
ATOM 1005 C CA . GLY A 1 132 ? 1.812 -7.701 16.339 1.00 98.12 132 GLY A CA 1
ATOM 1006 C C . GLY A 1 132 ? 1.523 -8.497 15.060 1.00 98.12 132 GLY A C 1
ATOM 1007 O O . GLY A 1 132 ? 2.463 -8.995 14.441 1.00 98.12 132 GLY A O 1
ATOM 1008 N N . ALA A 1 133 ? 0.259 -8.627 14.648 1.00 98.56 133 ALA A N 1
ATOM 1009 C CA . ALA A 1 133 ? -0.116 -9.286 13.404 1.00 98.56 133 ALA A CA 1
ATOM 1010 C C . ALA A 1 133 ? -0.088 -8.310 12.220 1.00 98.56 133 ALA A C 1
ATOM 1012 O O . ALA A 1 133 ? -0.043 -7.085 12.379 1.00 98.56 133 ALA A O 1
ATOM 1013 N N . SER A 1 134 ? -0.172 -8.875 11.018 1.00 98.56 134 SER A N 1
ATOM 1014 C CA . SER A 1 134 ? -0.246 -8.119 9.774 1.00 98.56 134 SER A CA 1
ATOM 1015 C C . SER A 1 134 ? -1.429 -8.562 8.925 1.00 98.56 134 SER A C 1
ATOM 1017 O O . SER A 1 134 ? -1.903 -9.693 9.039 1.00 98.56 134 SER A O 1
ATOM 1019 N N . VAL A 1 135 ? -1.875 -7.668 8.047 1.00 98.56 135 VAL A N 1
AT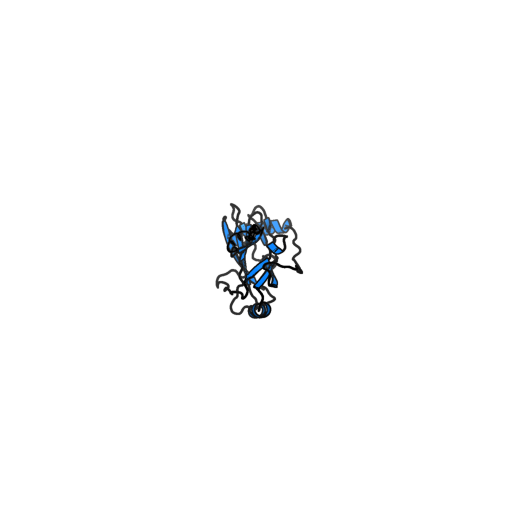OM 1020 C CA . VAL A 1 135 ? -2.697 -8.009 6.888 1.00 98.56 135 VAL A CA 1
ATOM 1021 C C . VAL A 1 135 ? -1.999 -7.560 5.614 1.00 98.56 135 VAL A C 1
ATOM 1023 O O . VAL A 1 135 ? -1.401 -6.484 5.568 1.00 98.56 135 VAL A O 1
ATOM 1026 N N . ASP A 1 136 ? -2.098 -8.396 4.592 1.00 98.56 136 ASP A N 1
ATOM 1027 C CA . ASP A 1 136 ? -1.517 -8.182 3.279 1.00 98.56 136 ASP A CA 1
ATOM 1028 C C . ASP A 1 136 ? -2.621 -7.969 2.231 1.00 98.56 136 ASP A C 1
ATOM 1030 O O . ASP A 1 136 ? -3.689 -8.587 2.301 1.00 98.56 136 ASP A O 1
ATOM 1034 N N . TYR A 1 137 ? -2.361 -7.116 1.243 1.00 98.62 137 TYR A N 1
ATOM 1035 C CA . TYR A 1 137 ? -3.172 -7.008 0.031 1.00 98.62 137 TYR A CA 1
ATOM 1036 C C . TYR A 1 137 ? -2.308 -6.689 -1.188 1.00 98.62 137 TYR A C 1
ATOM 1038 O O . TYR A 1 137 ? -1.195 -6.172 -1.081 1.00 98.62 137 TYR A O 1
ATOM 1046 N N . TYR A 1 138 ? -2.849 -6.994 -2.362 1.00 98.25 138 TYR A N 1
ATOM 1047 C CA . TYR A 1 138 ? -2.227 -6.722 -3.648 1.00 98.25 138 TYR A CA 1
ATOM 1048 C C . TYR A 1 138 ? -2.987 -5.628 -4.368 1.00 98.25 138 TYR A C 1
ATOM 1050 O O . TYR A 1 138 ? -4.222 -5.627 -4.408 1.00 98.25 138 TYR A O 1
ATOM 1058 N N . ARG A 1 139 ? -2.227 -4.699 -4.940 1.00 97.62 139 ARG A N 1
ATOM 1059 C CA . ARG A 1 139 ? -2.763 -3.503 -5.569 1.00 97.62 139 ARG A CA 1
ATOM 1060 C C . ARG A 1 139 ? -2.226 -3.331 -6.979 1.00 97.62 139 ARG A C 1
ATOM 1062 O O . ARG A 1 139 ? -1.013 -3.340 -7.157 1.00 97.62 139 ARG A O 1
ATOM 1069 N N . ASP A 1 140 ? -3.116 -3.176 -7.951 1.00 96.00 140 ASP A N 1
ATOM 1070 C CA . ASP A 1 140 ? -2.756 -3.001 -9.352 1.00 96.00 140 ASP A CA 1
ATOM 1071 C C . ASP A 1 140 ? -2.187 -1.607 -9.658 1.00 96.00 140 ASP A C 1
ATOM 1073 O O . ASP A 1 140 ? -2.508 -0.609 -9.007 1.00 96.00 140 ASP A O 1
ATOM 1077 N N . PHE A 1 141 ? -1.344 -1.553 -10.689 1.00 95.00 141 PHE A N 1
ATOM 1078 C CA . PHE A 1 141 ? -0.995 -0.337 -11.412 1.00 95.00 141 PHE A CA 1
ATOM 1079 C C . PHE A 1 141 ? -1.748 -0.304 -12.744 1.00 95.00 141 PHE A C 1
ATOM 1081 O O . PHE A 1 141 ? -1.343 -0.931 -13.724 1.00 95.00 141 PHE A O 1
ATOM 1088 N N . ASN A 1 142 ? -2.833 0.461 -12.794 1.00 87.81 142 ASN A N 1
ATOM 1089 C CA . ASN A 1 142 ? -3.823 0.440 -13.876 1.00 87.81 142 ASN A CA 1
ATOM 1090 C C . ASN A 1 142 ? -3.367 1.002 -15.243 1.00 87.81 142 ASN A C 1
ATOM 1092 O O . ASN A 1 142 ? -4.200 1.230 -16.120 1.00 87.81 142 ASN A O 1
ATOM 1096 N N . ALA A 1 143 ? -2.070 1.250 -15.446 1.00 89.31 143 ALA A N 1
ATOM 1097 C CA . ALA A 1 143 ? -1.552 1.871 -16.665 1.00 89.31 143 ALA A CA 1
ATOM 1098 C C . ALA A 1 143 ? -0.403 1.106 -17.339 1.00 89.31 143 ALA A C 1
ATOM 1100 O O . ALA A 1 143 ? 0.098 1.566 -18.365 1.00 89.31 143 ALA A O 1
ATOM 1101 N N . SER A 1 144 ? 0.047 -0.038 -16.805 1.00 92.12 144 SER A N 1
ATOM 1102 C CA . SER A 1 144 ? 1.083 -0.840 -17.476 1.00 92.12 144 SER A CA 1
ATOM 1103 C C . SER A 1 144 ? 1.008 -2.330 -17.166 1.00 92.12 144 SER A C 1
ATOM 1105 O O . SER A 1 144 ? 0.719 -2.746 -16.045 1.00 92.12 144 SER A O 1
ATOM 1107 N N . SER A 1 145 ? 1.329 -3.121 -18.180 1.00 92.44 145 SER A N 1
ATOM 1108 C CA . SER A 1 145 ? 1.456 -4.574 -18.154 1.00 92.44 145 SER A CA 1
ATOM 1109 C C . SER A 1 145 ? 2.894 -5.028 -17.875 1.00 92.44 145 SER A C 1
ATOM 1111 O O . SER A 1 145 ? 3.851 -4.253 -17.960 1.00 92.44 145 SER A O 1
ATOM 1113 N N . ARG A 1 146 ? 3.062 -6.327 -17.593 1.00 93.88 146 ARG A N 1
ATOM 1114 C CA . ARG A 1 146 ? 4.377 -6.977 -17.468 1.00 93.88 146 ARG A CA 1
ATOM 1115 C C . ARG A 1 146 ? 5.267 -6.750 -18.693 1.00 93.88 146 ARG A C 1
ATOM 1117 O O . ARG A 1 146 ? 6.455 -6.461 -18.542 1.00 93.88 146 ARG A O 1
ATOM 1124 N N . ASP A 1 147 ? 4.699 -6.886 -19.888 1.00 93.56 147 ASP A N 1
ATOM 1125 C CA . ASP A 1 147 ? 5.451 -6.785 -21.140 1.00 93.56 147 ASP A CA 1
ATOM 1126 C C . ASP A 1 147 ? 5.940 -5.353 -21.385 1.00 93.56 147 ASP A C 1
ATOM 1128 O O . ASP A 1 147 ? 7.079 -5.154 -21.805 1.00 93.56 147 ASP A O 1
ATOM 1132 N N . GLU A 1 148 ? 5.126 -4.347 -21.052 1.00 94.75 148 GLU A N 1
ATOM 1133 C CA . GLU A 1 148 ? 5.516 -2.936 -21.150 1.00 94.75 148 GLU A CA 1
ATOM 1134 C C . GLU A 1 148 ? 6.634 -2.582 -20.168 1.00 94.75 148 GLU A C 1
ATOM 1136 O O . GLU A 1 148 ? 7.595 -1.919 -20.563 1.00 94.75 148 GLU A O 1
ATOM 1141 N N . VAL A 1 149 ? 6.560 -3.073 -18.924 1.00 95.94 149 VAL A N 1
ATOM 1142 C CA . VAL A 1 149 ? 7.652 -2.920 -17.948 1.00 95.94 149 VAL A CA 1
ATOM 1143 C C . VAL A 1 149 ? 8.933 -3.555 -18.482 1.00 95.94 149 VAL A C 1
ATOM 1145 O O . VAL A 1 149 ? 9.979 -2.909 -18.493 1.00 95.94 149 VAL A O 1
ATOM 1148 N N . GLY A 1 150 ? 8.861 -4.788 -18.992 1.00 94.38 150 GLY A N 1
ATOM 1149 C CA . GLY A 1 150 ? 10.018 -5.479 -19.562 1.00 94.38 150 GLY A CA 1
ATOM 1150 C C . GLY A 1 150 ? 10.624 -4.761 -20.773 1.00 94.38 150 GLY A C 1
ATOM 1151 O O . GLY A 1 150 ? 11.847 -4.686 -20.900 1.00 94.38 150 GLY A O 1
ATOM 1152 N N . ALA A 1 151 ? 9.785 -4.204 -21.649 1.00 95.69 151 ALA A N 1
ATOM 1153 C CA . ALA A 1 151 ? 10.232 -3.470 -22.827 1.00 95.69 151 ALA A CA 1
ATOM 1154 C C . ALA A 1 151 ? 10.913 -2.140 -22.465 1.00 95.69 151 ALA A C 1
ATOM 1156 O O . ALA A 1 151 ? 11.969 -1.831 -23.020 1.00 95.69 151 ALA A O 1
ATOM 1157 N N . GLN A 1 152 ? 10.339 -1.370 -21.535 1.00 95.44 152 GLN A N 1
ATOM 1158 C CA . GLN A 1 152 ? 10.848 -0.045 -21.161 1.00 95.44 152 GLN A CA 1
ATOM 1159 C C . GLN A 1 152 ? 12.029 -0.104 -20.184 1.00 95.44 152 GLN A C 1
ATOM 1161 O O . GLN A 1 152 ? 12.888 0.771 -20.220 1.00 95.44 152 GLN A O 1
ATOM 1166 N N . ALA A 1 153 ? 12.115 -1.138 -19.341 1.00 96.06 153 ALA A N 1
ATOM 1167 C CA . ALA A 1 153 ? 13.228 -1.329 -18.407 1.00 96.06 153 ALA A CA 1
ATOM 1168 C C . ALA A 1 153 ? 14.462 -1.993 -19.043 1.00 96.06 153 ALA A C 1
ATOM 1170 O O . ALA A 1 153 ? 15.452 -2.263 -18.361 1.00 96.06 153 ALA A O 1
ATOM 1171 N N . LYS A 1 154 ? 14.430 -2.288 -20.348 1.00 95.25 154 LYS A N 1
ATOM 1172 C CA . LYS A 1 154 ? 15.531 -2.967 -21.030 1.00 95.25 154 LYS A CA 1
ATOM 1173 C C . LYS A 1 154 ? 16.808 -2.122 -20.990 1.00 95.25 154 LYS A C 1
ATOM 1175 O O . LYS A 1 154 ? 16.890 -1.077 -21.626 1.00 95.25 154 LYS A O 1
ATOM 1180 N N . GLY A 1 155 ? 17.833 -2.648 -20.321 1.00 94.00 155 GLY A N 1
ATOM 1181 C CA . GLY A 1 155 ? 19.147 -2.010 -20.203 1.00 94.00 155 GLY A CA 1
ATOM 1182 C C . GLY A 1 155 ? 19.287 -1.058 -19.015 1.00 94.00 155 GLY A C 1
ATOM 1183 O O . GLY A 1 155 ? 20.400 -0.614 -18.765 1.00 94.00 155 GLY A O 1
ATOM 1184 N N . ALA A 1 156 ? 18.205 -0.796 -18.279 1.00 96.31 156 ALA A N 1
ATOM 1185 C CA . ALA A 1 156 ? 18.264 -0.091 -17.006 1.00 96.31 156 ALA A CA 1
ATOM 1186 C C . ALA A 1 156 ? 18.764 -1.018 -15.892 1.00 96.31 156 ALA A C 1
ATOM 1188 O O . ALA A 1 156 ? 18.666 -2.244 -16.003 1.00 96.31 156 ALA A O 1
ATOM 1189 N N . ARG A 1 157 ? 19.262 -0.433 -14.800 1.00 96.94 157 ARG A N 1
ATOM 1190 C CA . ARG A 1 157 ? 19.641 -1.183 -13.592 1.00 96.94 157 ARG A CA 1
ATOM 1191 C C . ARG A 1 157 ? 18.461 -1.438 -12.656 1.00 96.94 157 ARG A C 1
ATOM 1193 O O . ARG A 1 157 ? 18.428 -2.472 -11.994 1.00 96.94 157 ARG A O 1
ATOM 1200 N N . TYR A 1 158 ? 17.500 -0.520 -12.622 1.00 97.00 158 TYR A N 1
ATOM 1201 C CA . TYR A 1 158 ? 16.365 -0.547 -11.711 1.00 97.00 158 TYR A CA 1
ATOM 1202 C C . TYR A 1 158 ? 15.041 -0.241 -12.412 1.00 97.00 158 TYR A C 1
ATOM 1204 O O . TYR A 1 158 ? 14.967 0.553 -13.353 1.00 97.00 158 TYR A O 1
ATOM 1212 N N . VAL A 1 159 ? 13.969 -0.815 -11.872 1.00 96.88 159 VAL A N 1
ATOM 1213 C CA . VAL A 1 159 ? 12.603 -0.305 -11.993 1.00 96.88 159 VAL A CA 1
ATOM 1214 C C . VAL A 1 159 ? 12.257 0.395 -10.685 1.00 96.88 159 VAL A C 1
ATOM 1216 O O . VAL A 1 159 ? 12.287 -0.214 -9.614 1.00 96.88 159 VAL A O 1
ATOM 1219 N N . LEU A 1 160 ? 11.945 1.685 -10.772 1.00 95.88 160 LEU A N 1
ATOM 1220 C CA . LEU A 1 160 ? 11.490 2.489 -9.646 1.00 95.88 160 LEU A CA 1
ATOM 1221 C C . LEU A 1 160 ? 9.969 2.557 -9.661 1.00 95.88 160 LEU A C 1
ATOM 1223 O O . LEU A 1 160 ? 9.391 2.879 -10.694 1.00 95.88 160 LEU A O 1
ATOM 1227 N N . VAL A 1 161 ? 9.327 2.308 -8.524 1.00 95.69 161 VAL A N 1
ATOM 1228 C CA . VAL A 1 161 ? 7.879 2.474 -8.338 1.00 95.69 161 VAL A CA 1
ATOM 1229 C C . VAL A 1 161 ? 7.645 3.417 -7.168 1.00 95.69 161 VAL A C 1
ATOM 1231 O O . VAL A 1 161 ? 8.091 3.129 -6.057 1.00 95.69 161 VAL A O 1
ATOM 1234 N N . SER A 1 162 ? 6.960 4.537 -7.400 1.00 94.62 162 SER A N 1
ATOM 1235 C CA . SER A 1 162 ? 6.521 5.430 -6.328 1.00 94.62 162 SER A CA 1
ATOM 1236 C C . SER A 1 162 ? 5.143 5.024 -5.822 1.00 94.62 162 SER A C 1
ATOM 1238 O O . SER A 1 162 ? 4.251 4.657 -6.591 1.00 94.62 162 SER A O 1
ATOM 1240 N N . LEU A 1 163 ? 4.975 5.082 -4.506 1.00 95.25 163 LEU A N 1
ATOM 1241 C CA . LEU A 1 163 ? 3.719 4.791 -3.832 1.00 95.25 163 LEU A CA 1
ATOM 1242 C C . LEU A 1 163 ? 3.040 6.099 -3.411 1.00 95.25 163 LEU A C 1
ATOM 1244 O O . LEU A 1 163 ? 3.685 7.051 -2.953 1.00 95.25 163 LEU A O 1
ATOM 1248 N N . ASP A 1 164 ? 1.717 6.117 -3.521 1.00 94.50 164 ASP A N 1
ATOM 1249 C CA . ASP A 1 164 ? 0.867 7.141 -2.922 1.00 94.50 164 ASP A CA 1
ATOM 1250 C C . ASP A 1 164 ? -0.344 6.488 -2.237 1.00 94.50 164 ASP A C 1
ATOM 1252 O O . ASP A 1 164 ? -0.462 5.260 -2.189 1.00 94.50 164 ASP A O 1
ATOM 1256 N N . GLY A 1 165 ? -1.224 7.301 -1.659 1.00 94.62 165 GLY A N 1
ATOM 1257 C CA . GLY A 1 165 ? -2.463 6.827 -1.055 1.00 94.62 165 GLY A CA 1
ATOM 1258 C C . GLY A 1 165 ? -2.681 7.330 0.357 1.00 94.62 165 GLY A C 1
ATOM 1259 O O . GLY A 1 165 ? -2.011 8.231 0.860 1.00 94.62 165 GLY A O 1
ATOM 1260 N N . GLN A 1 166 ? -3.668 6.731 0.998 1.00 95.44 166 GLN A N 1
ATOM 1261 C CA . GLN A 1 166 ? -4.006 6.963 2.393 1.00 95.44 166 GLN A CA 1
ATOM 1262 C C . GLN A 1 166 ? -4.714 5.725 2.922 1.00 95.44 166 GLN A C 1
ATOM 1264 O O . GLN A 1 166 ? -5.307 4.996 2.141 1.00 95.44 166 GLN A O 1
ATOM 1269 N N . LEU A 1 167 ? -4.676 5.494 4.228 1.00 96.81 167 LEU A N 1
ATOM 1270 C CA . LEU A 1 167 ? -5.330 4.357 4.861 1.00 96.81 167 LEU A CA 1
ATOM 1271 C C . LEU A 1 167 ? -5.997 4.807 6.153 1.00 96.81 167 LEU A C 1
ATOM 1273 O O . LEU A 1 167 ? -5.338 5.383 7.020 1.00 96.81 167 LEU A O 1
ATOM 1277 N N . ASN A 1 168 ? -7.286 4.522 6.303 1.00 97.75 168 ASN A N 1
ATOM 1278 C CA . ASN A 1 168 ? -7.982 4.789 7.555 1.00 97.75 168 ASN A CA 1
ATOM 1279 C C . ASN A 1 168 ? -7.903 3.563 8.471 1.00 97.75 168 ASN A C 1
ATOM 1281 O O . ASN A 1 168 ? -8.159 2.429 8.056 1.00 97.75 168 ASN A O 1
ATOM 1285 N N . VAL A 1 169 ? -7.578 3.811 9.734 1.00 98.00 169 VAL A N 1
ATOM 1286 C CA . VAL A 1 169 ? -7.426 2.786 10.772 1.00 98.00 169 VAL A CA 1
ATOM 1287 C C . VAL A 1 169 ? -8.019 3.277 12.084 1.00 98.00 169 VAL A C 1
ATOM 1289 O O . VAL A 1 169 ? -8.031 4.475 12.371 1.00 98.00 169 VAL A O 1
ATOM 1292 N N . THR A 1 170 ? -8.523 2.349 12.893 1.00 98.31 170 THR A N 1
ATOM 1293 C CA . THR A 1 170 ? -9.111 2.648 14.202 1.00 98.31 170 THR A CA 1
ATOM 1294 C C . THR A 1 170 ? -8.894 1.506 15.184 1.00 98.31 170 THR A C 1
ATOM 1296 O O . THR A 1 170 ? -8.873 0.347 14.793 1.00 98.31 170 THR A O 1
ATOM 1299 N N . ASN A 1 171 ? -8.783 1.814 16.472 1.00 96.75 171 ASN A N 1
ATOM 1300 C CA . ASN A 1 171 ? -8.843 0.821 17.554 1.00 96.75 171 ASN A CA 1
ATOM 1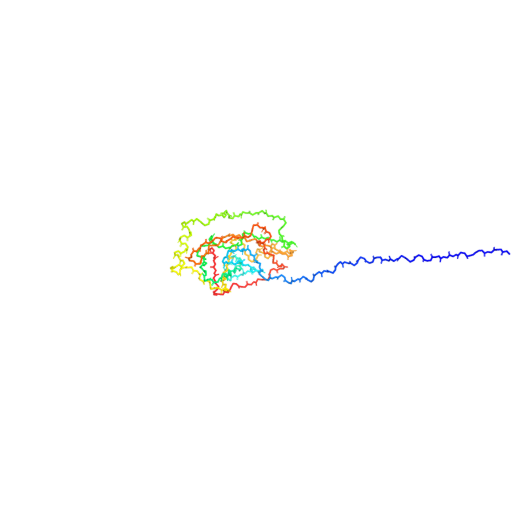301 C C . ASN A 1 171 ? -10.232 0.779 18.235 1.00 96.75 171 ASN A C 1
ATOM 1303 O O . ASN A 1 171 ? -10.409 0.139 19.269 1.00 96.75 171 ASN A O 1
ATOM 1307 N N . GLY A 1 172 ? -11.216 1.509 17.694 1.00 94.69 172 GLY A N 1
ATOM 1308 C CA . GLY A 1 172 ? -12.569 1.651 18.238 1.00 94.69 172 GLY A CA 1
ATOM 1309 C C . GLY A 1 172 ? -12.777 2.797 19.232 1.00 94.69 172 GLY A C 1
ATOM 1310 O O . GLY A 1 172 ? -13.929 3.087 19.561 1.00 94.69 172 GLY A O 1
ATOM 1311 N N . THR A 1 173 ? -11.702 3.453 19.680 1.00 93.94 173 THR A N 1
ATOM 1312 C CA . THR A 1 173 ? -11.735 4.650 20.549 1.00 93.94 173 THR A CA 1
ATOM 1313 C C . THR A 1 173 ? -11.075 5.872 19.914 1.00 93.94 173 THR A C 1
ATOM 1315 O O . THR A 1 173 ? -11.412 7.004 20.251 1.00 93.94 173 THR A O 1
ATOM 1318 N N . SER A 1 174 ? -10.142 5.648 18.994 1.00 95.38 174 SER A N 1
ATOM 1319 C CA . SER A 1 174 ? -9.551 6.666 18.143 1.00 95.38 174 SER A CA 1
ATOM 1320 C C . SER A 1 174 ? -9.452 6.157 16.711 1.00 95.38 174 SER A C 1
ATOM 1322 O O . SER A 1 174 ? -9.401 4.950 16.451 1.00 95.38 174 SER A O 1
ATOM 1324 N N . ALA A 1 175 ? -9.417 7.094 15.770 1.00 97.06 175 ALA A N 1
ATOM 1325 C CA . ALA A 1 175 ? -9.205 6.820 14.361 1.00 97.06 175 ALA A CA 1
ATOM 1326 C C . ALA A 1 175 ? -8.170 7.782 13.776 1.00 97.06 175 ALA A C 1
ATOM 1328 O O . ALA A 1 175 ? -8.141 8.978 14.100 1.00 97.06 175 ALA A O 1
ATOM 1329 N N . GLU A 1 176 ? -7.335 7.251 12.894 1.00 95.62 176 GLU A N 1
ATOM 1330 C CA . GLU A 1 176 ? -6.271 7.978 12.218 1.00 95.62 176 GLU A CA 1
ATOM 1331 C C . GLU A 1 176 ? -6.269 7.680 10.717 1.00 95.62 176 GLU A C 1
ATOM 1333 O O . GLU A 1 176 ? -6.815 6.677 10.251 1.00 95.62 176 GLU A O 1
ATOM 1338 N N . ARG A 1 177 ? -5.644 8.586 9.964 1.00 96.38 177 ARG A N 1
ATOM 1339 C CA . ARG A 1 177 ? -5.348 8.402 8.549 1.00 96.38 177 ARG A CA 1
ATOM 1340 C C . ARG A 1 177 ? -3.841 8.309 8.388 1.00 96.38 177 ARG A C 1
ATOM 1342 O O . ARG A 1 177 ? -3.134 9.283 8.634 1.00 96.38 177 ARG A O 1
ATOM 1349 N N . VAL A 1 178 ? -3.379 7.140 7.979 1.00 96.06 178 VAL A N 1
ATOM 1350 C CA . VAL A 1 178 ? -1.974 6.856 7.708 1.00 96.06 178 VAL A CA 1
ATOM 1351 C C . VAL A 1 178 ? -1.693 7.189 6.256 1.00 96.06 178 VAL A C 1
ATOM 1353 O O . VAL A 1 178 ? -2.433 6.768 5.370 1.00 96.06 178 VAL A O 1
ATOM 1356 N N . VAL A 1 179 ? -0.636 7.957 6.012 1.00 95.19 179 VAL A N 1
ATOM 1357 C CA . VAL A 1 179 ? -0.253 8.407 4.671 1.00 95.19 179 VAL A CA 1
ATOM 1358 C C . VAL A 1 179 ? 1.226 8.157 4.411 1.00 95.19 179 VAL A C 1
ATOM 1360 O O . VAL A 1 179 ? 1.999 8.087 5.372 1.00 95.19 179 VAL A O 1
ATOM 1363 N N . PRO A 1 180 ? 1.628 8.010 3.137 1.00 92.81 180 PRO A N 1
ATOM 1364 C CA . PRO A 1 180 ? 3.024 7.896 2.761 1.00 92.81 180 PRO A CA 1
ATOM 1365 C C . PRO A 1 180 ? 3.887 9.003 3.371 1.00 92.81 180 PRO A C 1
ATOM 1367 O O . PRO A 1 180 ? 3.456 10.152 3.505 1.00 92.81 180 PRO A O 1
ATOM 1370 N N . ARG A 1 181 ? 5.130 8.655 3.699 1.00 85.50 181 ARG A N 1
ATOM 1371 C CA . ARG A 1 181 ? 6.125 9.600 4.212 1.00 85.50 181 ARG A CA 1
ATOM 1372 C C . ARG A 1 181 ? 6.322 10.802 3.271 1.00 85.50 181 ARG A C 1
ATOM 1374 O O . ARG A 1 181 ? 6.249 10.639 2.054 1.00 85.50 181 ARG A O 1
ATOM 1381 N N . PRO A 1 182 ? 6.528 12.021 3.797 1.00 77.38 182 PRO A N 1
ATOM 1382 C CA . PRO A 1 182 ? 6.628 13.213 2.962 1.00 77.38 182 PRO A CA 1
ATOM 1383 C C . PRO A 1 182 ? 7.897 13.229 2.101 1.00 77.38 182 PRO A C 1
ATOM 1385 O O . PRO A 1 182 ? 7.885 13.870 1.055 1.00 77.38 182 PRO A O 1
ATOM 1388 N N . GLU A 1 183 ? 8.958 12.527 2.509 1.00 81.00 183 GLU A N 1
ATOM 1389 C CA . GLU A 1 183 ? 10.195 12.417 1.740 1.00 81.00 183 GLU A CA 1
ATOM 1390 C C . GLU A 1 183 ? 9.982 11.559 0.485 1.00 81.00 183 GLU A C 1
ATOM 1392 O O . GLU A 1 183 ? 9.485 10.434 0.564 1.00 81.00 183 GLU A O 1
ATOM 1397 N N . ASP A 1 184 ? 10.380 12.073 -0.680 1.00 71.19 184 ASP A N 1
ATOM 1398 C CA . ASP A 1 184 ? 10.116 11.414 -1.964 1.00 71.19 184 ASP A CA 1
ATOM 1399 C C . ASP A 1 184 ? 10.739 10.018 -2.059 1.00 71.19 184 ASP A C 1
ATOM 1401 O O . ASP A 1 184 ? 10.048 9.065 -2.418 1.00 71.19 184 ASP A O 1
ATOM 1405 N N . ASP A 1 185 ? 11.993 9.858 -1.635 1.00 79.69 185 ASP A N 1
ATOM 1406 C CA . ASP A 1 185 ? 12.691 8.569 -1.703 1.00 79.69 185 ASP A CA 1
ATOM 1407 C C . ASP A 1 185 ? 12.126 7.525 -0.732 1.00 79.69 185 ASP A C 1
ATOM 1409 O O . ASP A 1 185 ? 12.224 6.322 -0.972 1.00 79.69 185 ASP A O 1
ATOM 1413 N N . ALA A 1 186 ? 11.481 7.957 0.355 1.00 82.25 186 ALA A N 1
ATOM 1414 C CA . ALA A 1 186 ? 10.913 7.049 1.349 1.00 82.25 186 ALA A CA 1
ATOM 1415 C C . ALA A 1 186 ? 9.680 6.286 0.834 1.00 82.25 186 ALA A C 1
ATOM 1417 O O . ALA A 1 186 ? 9.241 5.323 1.468 1.00 82.25 186 ALA A O 1
ATOM 1418 N N . ARG A 1 187 ? 9.125 6.722 -0.302 1.00 87.88 187 ARG A N 1
ATOM 1419 C CA . ARG A 1 187 ? 7.962 6.134 -0.979 1.00 87.88 187 ARG A CA 1
ATOM 1420 C C . ARG A 1 187 ? 8.337 5.409 -2.265 1.00 87.88 187 ARG A C 1
ATOM 1422 O O . ARG A 1 187 ? 7.442 4.965 -2.980 1.00 87.88 187 ARG A O 1
ATOM 1429 N N . VAL A 1 188 ? 9.628 5.332 -2.586 1.00 91.62 188 VAL A N 1
ATOM 1430 C CA . VAL A 1 188 ? 10.117 4.708 -3.812 1.00 91.62 188 VAL A CA 1
ATOM 1431 C C . VAL A 1 188 ? 10.668 3.328 -3.497 1.00 91.62 188 VAL A C 1
ATOM 1433 O O . VAL A 1 188 ? 11.555 3.130 -2.667 1.00 91.62 188 VAL A O 1
ATOM 1436 N N . MET A 1 189 ? 10.131 2.354 -4.211 1.00 93.31 189 MET A N 1
ATOM 1437 C CA . MET A 1 189 ? 10.667 1.014 -4.301 1.00 93.31 189 MET A CA 1
ATOM 1438 C C . MET A 1 189 ? 11.607 0.957 -5.503 1.00 93.31 189 MET A C 1
ATOM 1440 O O . MET A 1 189 ? 11.176 1.188 -6.628 1.00 93.31 189 MET A O 1
ATOM 1444 N N . ALA A 1 190 ? 12.870 0.615 -5.260 1.00 95.19 190 ALA A N 1
ATOM 1445 C CA . ALA A 1 190 ? 13.802 0.219 -6.309 1.00 95.19 190 ALA A CA 1
ATOM 1446 C C . ALA A 1 190 ? 13.874 -1.305 -6.375 1.00 95.19 190 ALA A C 1
ATOM 1448 O O . ALA A 1 190 ? 14.143 -1.947 -5.351 1.00 95.19 190 ALA A O 1
ATOM 1449 N N . ILE A 1 191 ? 13.613 -1.841 -7.565 1.00 95.81 191 ILE A N 1
ATOM 1450 C CA . ILE A 1 191 ? 13.643 -3.264 -7.910 1.00 95.81 191 ILE A CA 1
ATOM 1451 C C . ILE A 1 191 ? 14.725 -3.450 -8.968 1.00 95.81 191 ILE A C 1
ATOM 1453 O O . ILE A 1 191 ? 14.760 -2.681 -9.927 1.00 95.81 191 ILE A O 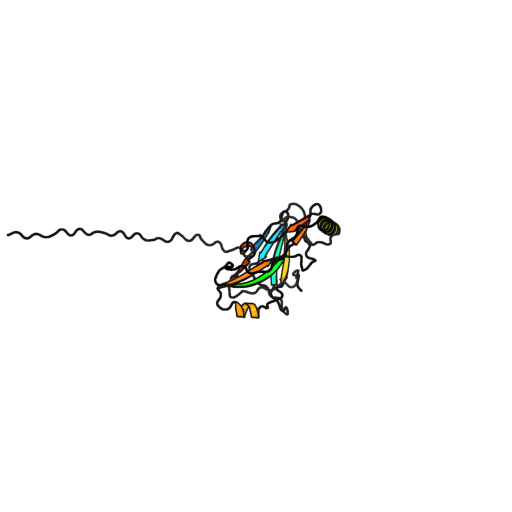1
ATOM 1457 N N . ASP A 1 192 ? 15.592 -4.445 -8.812 1.00 95.56 192 ASP A N 1
ATOM 1458 C CA . ASP A 1 192 ? 16.616 -4.738 -9.816 1.00 95.56 192 ASP A CA 1
ATOM 1459 C C . ASP A 1 192 ? 15.979 -5.132 -11.160 1.00 95.56 192 ASP A C 1
ATOM 1461 O O . ASP A 1 192 ? 14.967 -5.836 -11.217 1.00 95.56 192 ASP A O 1
ATOM 1465 N N . ALA A 1 193 ? 16.578 -4.663 -12.255 1.00 94.50 193 ALA A N 1
ATOM 1466 C CA . ALA A 1 193 ? 16.218 -5.054 -13.609 1.00 94.50 193 ALA A CA 1
ATOM 1467 C C . ALA A 1 193 ? 17.225 -6.096 -14.155 1.00 94.50 193 ALA A C 1
ATOM 1469 O O . ALA A 1 193 ? 18.432 -5.951 -13.951 1.00 94.50 193 ALA A O 1
ATOM 1470 N N . PRO A 1 194 ? 16.770 -7.135 -14.885 1.00 95.19 194 PRO A N 1
ATOM 1471 C CA . PRO A 1 194 ? 15.379 -7.410 -15.244 1.00 95.19 194 PRO A CA 1
ATOM 1472 C C . PRO A 1 194 ? 14.537 -7.840 -14.032 1.00 95.19 194 PRO A C 1
ATOM 1474 O O . PRO A 1 194 ? 15.009 -8.583 -13.180 1.00 95.19 194 PRO A O 1
ATOM 1477 N N . VAL A 1 195 ? 13.277 -7.395 -13.987 1.00 95.50 195 VAL A N 1
ATOM 1478 C CA . VAL A 1 195 ? 12.367 -7.701 -12.874 1.00 95.50 195 VAL A CA 1
ATOM 1479 C C . VAL A 1 195 ? 12.103 -9.205 -12.795 1.00 95.50 195 VAL A C 1
ATOM 1481 O O . VAL A 1 195 ? 11.601 -9.811 -13.748 1.00 95.50 195 VAL A O 1
ATOM 1484 N N . GLU A 1 196 ? 12.375 -9.788 -11.631 1.00 95.31 196 GLU A N 1
ATOM 1485 C CA . GLU A 1 196 ? 11.932 -11.134 -11.277 1.00 95.31 196 GLU A CA 1
ATOM 1486 C C . GLU A 1 196 ? 10.476 -11.090 -10.799 1.00 95.31 196 GLU A C 1
ATOM 1488 O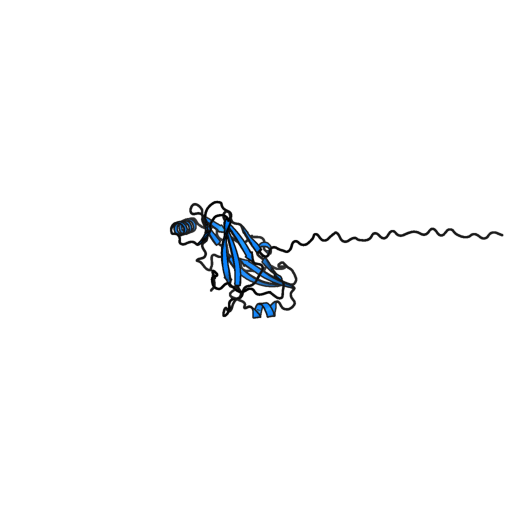 O . GLU A 1 196 ? 10.162 -10.656 -9.690 1.00 95.31 196 GLU A O 1
ATOM 1493 N N . TRP A 1 197 ? 9.565 -11.510 -11.675 1.00 95.94 197 TRP A N 1
ATOM 1494 C CA . TRP A 1 197 ? 8.128 -11.457 -11.422 1.00 95.94 197 TRP A CA 1
ATOM 1495 C C . TRP A 1 197 ? 7.684 -12.523 -10.427 1.00 95.94 197 TRP A C 1
ATOM 1497 O O . TRP A 1 197 ? 7.936 -13.716 -10.615 1.00 95.94 197 TRP A O 1
ATOM 1507 N N . GLN A 1 198 ? 6.940 -12.093 -9.414 1.00 97.12 198 GLN A N 1
ATOM 1508 C CA . GLN A 1 198 ? 6.240 -12.982 -8.498 1.00 97.12 198 GLN A CA 1
ATOM 1509 C C . GLN A 1 198 ? 4.777 -13.160 -8.920 1.00 97.12 198 GLN A C 1
ATOM 1511 O O . GLN A 1 198 ? 4.233 -12.367 -9.684 1.00 97.12 198 GLN A O 1
ATOM 1516 N N . ARG A 1 199 ? 4.104 -14.198 -8.416 1.00 97.19 199 ARG A N 1
ATOM 1517 C CA . ARG A 1 199 ? 2.671 -14.411 -8.676 1.00 97.19 199 ARG A CA 1
ATOM 1518 C C . ARG A 1 199 ? 1.835 -13.944 -7.500 1.00 97.19 199 ARG A C 1
ATOM 1520 O O . ARG A 1 199 ? 2.152 -14.283 -6.362 1.00 97.19 199 ARG A O 1
ATOM 1527 N N . VAL A 1 200 ? 0.739 -13.245 -7.783 1.00 97.44 200 VAL A N 1
ATOM 1528 C CA . VAL A 1 200 ? -0.301 -12.991 -6.779 1.00 97.44 200 VAL A CA 1
ATOM 1529 C C . VAL A 1 20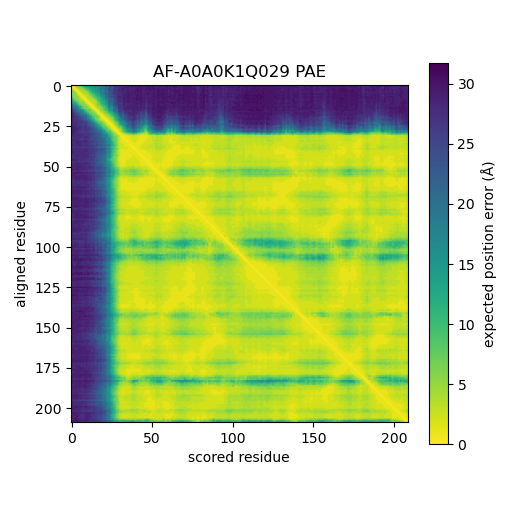0 ? -0.848 -14.347 -6.296 1.00 97.44 200 VAL A C 1
ATOM 1531 O O . VAL A 1 200 ? -1.269 -15.158 -7.131 1.00 97.44 200 VAL A O 1
ATOM 1534 N N . PRO A 1 201 ? -0.835 -14.642 -4.982 1.00 96.94 201 PRO A N 1
ATOM 1535 C CA . PRO A 1 201 ? -1.403 -15.877 -4.452 1.00 96.94 201 PRO A CA 1
ATOM 1536 C C . PRO A 1 201 ? -2.900 -15.989 -4.763 1.00 96.94 201 PRO A C 1
ATOM 1538 O O . PRO A 1 201 ? -3.639 -15.012 -4.684 1.00 96.94 201 PRO A O 1
ATOM 1541 N N . SER A 1 202 ? -3.385 -17.197 -5.059 1.00 94.12 202 SER A N 1
ATOM 1542 C CA . SER A 1 202 ? -4.780 -17.418 -5.481 1.00 94.12 202 SER A CA 1
ATOM 1543 C C . SER A 1 202 ? -5.833 -17.069 -4.423 1.00 94.12 202 SER A C 1
ATOM 1545 O O . SER A 1 202 ? -7.002 -16.907 -4.751 1.00 94.12 202 SER A O 1
ATOM 1547 N N . ASN A 1 203 ? -5.439 -17.007 -3.153 1.00 94.38 203 ASN A N 1
ATOM 1548 C CA . ASN A 1 203 ? -6.284 -16.658 -2.012 1.00 94.38 203 ASN A CA 1
ATOM 1549 C C . ASN A 1 203 ? -5.967 -15.264 -1.443 1.00 94.38 203 ASN A C 1
ATOM 1551 O O . ASN A 1 203 ? -6.396 -14.955 -0.332 1.00 94.38 203 ASN A O 1
ATOM 1555 N N . ALA A 1 204 ? -5.175 -14.459 -2.152 1.00 96.44 204 ALA A N 1
ATOM 1556 C CA . ALA A 1 204 ? -4.798 -13.136 -1.690 1.00 96.44 204 ALA A CA 1
ATOM 1557 C C . ALA A 1 204 ? -5.969 -12.149 -1.753 1.00 96.44 204 ALA A C 1
ATOM 1559 O O . ALA A 1 204 ? -6.852 -12.245 -2.608 1.00 96.44 204 ALA A O 1
ATOM 1560 N N . VAL A 1 205 ? -5.938 -11.150 -0.870 1.00 97.25 205 VAL A N 1
ATOM 1561 C CA . VAL A 1 205 ? -6.806 -9.978 -0.989 1.00 97.25 205 VAL A CA 1
ATOM 1562 C C . VAL A 1 205 ? -6.268 -9.115 -2.124 1.00 97.25 205 VAL A C 1
ATOM 1564 O O . VAL A 1 205 ? -5.150 -8.611 -2.044 1.00 97.25 205 VAL A O 1
ATOM 1567 N N . VAL A 1 206 ? -7.062 -8.942 -3.177 1.00 96.88 206 VAL A N 1
ATOM 1568 C CA . VAL A 1 206 ? -6.740 -8.065 -4.307 1.00 96.88 206 VAL A CA 1
ATOM 1569 C C . VAL A 1 206 ? -7.700 -6.886 -4.288 1.00 96.88 206 VAL A C 1
ATOM 1571 O O . VAL A 1 206 ? -8.916 -7.074 -4.261 1.00 96.88 206 VAL A O 1
ATOM 1574 N N . ILE A 1 207 ? -7.155 -5.672 -4.308 1.00 95.81 207 ILE A N 1
ATOM 1575 C CA . ILE A 1 207 ? -7.932 -4.437 -4.416 1.00 95.81 207 ILE A CA 1
ATOM 1576 C C . ILE A 1 207 ? -7.586 -3.820 -5.769 1.00 95.81 207 ILE A C 1
ATOM 1578 O O . ILE A 1 207 ? -6.627 -3.059 -5.856 1.00 95.81 207 ILE A O 1
ATOM 1582 N N . ALA A 1 208 ? -8.338 -4.167 -6.811 1.00 89.75 208 ALA A N 1
ATOM 1583 C CA . ALA A 1 208 ? -8.083 -3.734 -8.186 1.00 89.75 208 ALA A CA 1
ATOM 1584 C C . ALA A 1 208 ? -9.286 -3.016 -8.816 1.00 89.75 208 ALA A C 1
ATOM 1586 O O . ALA A 1 208 ? -10.383 -3.055 -8.248 1.00 89.75 208 ALA A O 1
ATOM 1587 N N . HIS A 1 209 ? -9.049 -2.325 -9.936 1.00 77.81 209 HIS A N 1
ATOM 1588 C CA . HIS A 1 209 ? -10.086 -1.670 -10.743 1.00 77.81 209 HIS A CA 1
ATOM 1589 C C . HIS A 1 209 ? -10.969 -2.653 -11.518 1.00 77.81 209 HIS A C 1
ATOM 1591 O O . HIS A 1 209 ? -10.475 -3.735 -11.910 1.00 77.81 209 HIS A O 1
#

Secondary structure (DSSP, 8-state):
-------------------PPP----PPPPSEEEEEE-SSEEEEEESS-EE-TT-SSEEEEEEEEE-SSS-EEE--S-TTSSEEEEEEEEESSSS-S-------------HHHHHHHHHHHHTT-SEEE-TT-EEEEEEEETT--HHHHHHHTTT-SEEEEEEEE-EEEE-SS-EEEE---SSGGGGEEEEESSP-PEEPPTT--EE--

Organism: NCBI:txid1391654

Solvent-accessible surface area (backbone atoms only — not comparable to full-atom values): 12359 Å² total; per-residue (Å²): 136,93,80,89,81,84,86,82,82,83,82,81,78,81,78,81,75,85,73,72,75,82,76,71,82,78,72,78,75,67,63,54,44,67,30,29,73,46,94,48,36,39,34,34,35,46,56,53,48,26,40,46,94,92,54,74,33,28,26,39,45,39,37,40,33,25,73,33,94,53,53,31,26,36,48,78,85,46,83,86,35,34,70,36,58,71,49,71,48,58,28,81,52,81,59,80,92,71,91,87,76,90,73,83,86,84,71,80,73,46,72,67,59,36,54,50,53,30,50,37,36,75,68,65,73,32,52,75,31,47,50,75,32,65,53,65,38,33,23,46,29,96,84,45,30,67,65,55,51,57,64,66,29,62,90,30,48,16,39,37,36,34,50,40,52,30,33,47,37,25,62,60,85,55,62,50,65,34,45,54,48,88,53,73,65,50,24,47,41,52,26,61,42,83,75,70,73,42,70,62,60,96,85,57,51,69,58,68,135

Mean predicted aligned error: 8.75 Å

Radius of gyration: 26.21 Å; Cα contacts (8 Å, |Δi|>4): 421; chains: 1; bounding box: 117×33×45 Å

=== Feature glossary ===
The features interleaved in this record are:

— What the protein is —

Sequence gives the chain of amino acids in standard one-letter code (A=alanine, C=cysteine, …, Y=tyrosine), read N→C. It is the only feature that is directly encoded by the gene; all structural features are derived from the folded form of this sequence.

Database cross-references. InterPro integrates a dozen domain/family signature databases into unified entries with residue-range hits. GO terms attach function/process/location labels with evidence codes. CATH codes position the fold in a four-level structural taxonomy. Organism is the NCBI-taxonomy species name.

— Where its atoms are —

Atomic coordinates in PDBx/mmCIF format — the same representation the Protein Data Bank distributes. Each line of the _atom_site loop places one backbone atom in Cartesian space (units: ångströms, origin: arbitrary).

The six renders are orthographic views along the three Cartesian axes in both directions. Representation (cartoon, sticks, or surface) and color scheme (sequence-rainbow or by-chain) vary across proteins so the training set covers all the common visualization conventions.

— Local backbone conformation —

Eight-state secondary structure (DSSP): H is the canonical α-helix, G the tighter 3₁₀-helix, I the wider π-helix; E/B are β-structure, T and S are turns and bends, and '-' is everything else. DSSP derives these from the pattern of main-chain N–H···O=C hydrogen bonds, not from the sequence.

P-SEA three-state annotation labels each residue as helix, strand, or coil based purely on the geometry of the Cα trace. It serves as a fallback when the full backbone (and thus DSSP) is unavailable.

The φ/ψ torsion pair specifies the backbone conformation at each residue. φ rotates about the N–Cα bond, ψ about the Cα–C bond. Steric clashes forbid most of the (φ, ψ) plane — the allowed regions (α-helix basin, β-sheet basin, left-handed helix) are the Ramachandran-allowed regions.

— Global shape and packing —

The geometric summary reports three shape descriptors. Rg (radius of gyration) measures how spread out the Cα atoms are about their centre of mass; compact globular proteins have small Rg, elongated or unfolded ones large. Cα contacts (<8 Å, |i−j|>4) count long-range residue pairs in spatial proximity — high for tightly packed folds, near zero for rods or random coil. The bounding-box extents give the protein's footprint along x, y, z in Å.

Solvent-accessible surface area (SASA) is the area in Å² traced out by the centre of a 1.4 Å probe sphere (a water molecule) rolled over the protein's van der Waals surface (Shrake–Rupley / Lee–Richards construction). Buried residues have near-zero SASA; fully exposed residues can exceed 200 Å². The total SASA scales roughly with the number of surface residues.

The contact map is a binary N×N matrix image: pixel (i, j) is dark where Cα_i and Cα_j are within 8 Å and |i−j|>4. Because the |i−j|>4 filter removes local helical contacts, off-diagonal stripes parallel to the main diagonal indicate parallel β-sheets; stripes perpendicular to it indicate antiparallel β-sheets. The Ramachandran plot scatters every residue's (φ, ψ) pair against the sterically allowed regions. The PAE heatmap renders the predicted-aligned-error matrix.

— Structural neighborhood —

3Di is Foldseek's structural alphabet. Each residue is assigned one of twenty discrete states based on how its Cα sits relative to its spatial (not sequential) neighbors. Aligning 3Di strings finds structural homologs roughly as well as full 3D superposition, but orders of magnitude faster.

Nearest PDB neighbors are the top structural matches found by Foldseek when searching this structure against the entire Protein Data Bank. Each hit reports a TM-score (0 to 1; >0.5 almost always implies the same fold) and an E-value. These are *structural* homologs — they may share no detectable sequence similarity.

— Confidence and disorder —

For AlphaFold models, the B-factor field carries pLDDT — the model's own estimate of local accuracy on a 0–100 scale. Regions with pLDDT<50 should be treated as essentially unmodeled; they often correspond to intrinsically disordered segments.

Crystallographic B-factors measure how much each atom's electron density is smeared ou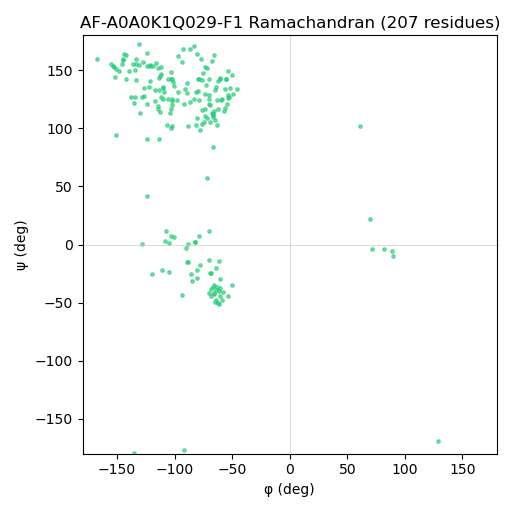t, in Å². They rise in mobile loops and surface residues and fall in the buried interior. In AlphaFold models this column is repurposed to hold pLDDT instead.

Predicted aligned error is AlphaFold's pairwise confidence. Unlike pLDDT (per-residue), PAE 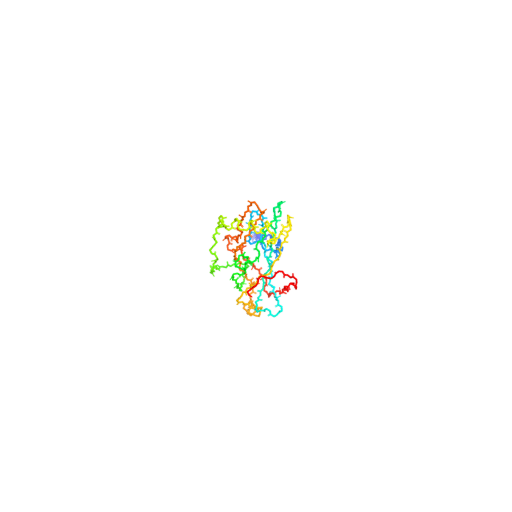is per-residue-pair and captures whether two parts of the structure are correctly placed relative to each other. Units are ångströms of expected positional error.